Protein AF-A0A3M1DC34-F1 (afdb_monomer)

pLDDT: mean 93.15, std 8.64, range [39.66, 98.88]

Secondary structure (DSSP, 8-state):
---SEEEEE--SEEEE-TTSSEEEEEEEEEEEETT-TTSPPEEEEEEEEEEEETTEEEEEEEEEEEESS----SSPBPP------S-SS--HHHHHHHHHHHHHHHHHHHHHHHHS-HHHHHHHHEEEEEEEEETTS--EESHHHHHHHHTTS--EEEEEEEEEEE-TTSSEEEEEEEEEEE-TT-SS-EEEEEEEEEE--TTS--EEEEEEEEEPPP----

Structure (mmCIF, N/CA/C/O backbone):
data_AF-A0A3M1DC34-F1
#
_entry.id   AF-A0A3M1DC34-F1
#
loop_
_atom_site.group_PDB
_atom_site.id
_atom_site.type_symbol
_atom_site.label_atom_id
_atom_site.label_alt_id
_atom_site.label_comp_id
_atom_site.label_asym_id
_atom_site.label_entity_id
_atom_site.label_seq_id
_atom_site.pdbx_PDB_ins_code
_atom_site.Cartn_x
_atom_site.Cartn_y
_atom_site.Cartn_z
_atom_site.occupancy
_atom_site.B_iso_or_equiv
_atom_site.auth_seq_id
_atom_site.auth_comp_id
_atom_site.auth_asym_id
_atom_site.auth_atom_id
_atom_site.pdbx_PDB_model_num
ATOM 1 N N . PRO A 1 1 ? -0.217 29.976 -17.480 1.00 50.12 1 PRO A N 1
ATOM 2 C CA . PRO A 1 1 ? 0.629 28.932 -18.108 1.00 50.12 1 PRO A CA 1
ATOM 3 C C . PRO A 1 1 ? -0.256 27.888 -18.793 1.00 50.12 1 PRO A C 1
ATOM 5 O O . PRO A 1 1 ? -1.120 27.314 -18.135 1.00 50.12 1 PRO A O 1
ATOM 8 N N . GLU A 1 2 ? -0.110 27.693 -20.104 1.00 57.81 2 GLU A N 1
ATOM 9 C CA . GLU A 1 2 ? -0.781 26.576 -20.775 1.00 57.81 2 GLU A CA 1
ATOM 10 C C . GLU A 1 2 ? -0.228 25.255 -20.231 1.00 57.81 2 GLU A C 1
ATOM 12 O O . GLU A 1 2 ? 0.980 25.085 -20.097 1.00 57.81 2 GLU A O 1
ATOM 17 N N . ASN A 1 3 ? -1.118 24.326 -19.878 1.00 72.25 3 ASN A N 1
ATOM 18 C CA . ASN A 1 3 ? -0.720 23.005 -19.400 1.00 72.25 3 ASN A CA 1
ATOM 19 C C . ASN A 1 3 ? -0.026 22.245 -20.542 1.00 72.25 3 ASN A C 1
ATOM 21 O O . ASN A 1 3 ? -0.709 21.788 -21.464 1.00 72.25 3 ASN A O 1
ATOM 25 N N . GLU A 1 4 ? 1.300 22.099 -20.467 1.00 87.44 4 GLU A N 1
ATOM 26 C CA . GLU A 1 4 ? 2.159 21.459 -21.481 1.00 87.44 4 GLU A CA 1
ATOM 27 C C . GLU A 1 4 ? 1.955 19.938 -21.599 1.00 87.44 4 GLU A C 1
ATOM 29 O O . GLU A 1 4 ? 2.468 19.306 -22.523 1.00 87.44 4 GLU A O 1
ATOM 34 N N . ALA A 1 5 ? 1.164 19.342 -20.704 1.00 91.50 5 ALA A N 1
ATOM 35 C CA . ALA A 1 5 ? 0.829 17.926 -20.710 1.00 91.50 5 ALA A CA 1
ATOM 36 C C . ALA A 1 5 ? -0.659 17.680 -20.410 1.00 91.50 5 ALA A C 1
ATOM 38 O O . ALA A 1 5 ? -1.371 18.541 -19.886 1.00 91.50 5 ALA A O 1
ATOM 39 N N . ALA A 1 6 ? -1.138 16.497 -20.784 1.00 93.19 6 ALA A N 1
ATOM 40 C CA . ALA A 1 6 ? -2.448 15.966 -20.433 1.00 93.19 6 ALA A CA 1
ATOM 41 C C . ALA A 1 6 ? -2.259 14.647 -19.678 1.00 93.19 6 ALA A C 1
ATOM 43 O O . ALA A 1 6 ? -1.738 13.683 -20.241 1.00 93.19 6 ALA A O 1
ATOM 44 N N . LEU A 1 7 ? -2.666 14.625 -18.409 1.00 94.31 7 LEU A N 1
ATOM 45 C CA . LEU A 1 7 ? -2.642 13.449 -17.549 1.00 94.31 7 LEU A CA 1
ATOM 46 C C . LEU A 1 7 ? -4.071 12.907 -17.420 1.00 94.31 7 LEU A C 1
ATOM 48 O O . LEU A 1 7 ? -5.003 13.658 -17.145 1.00 94.31 7 LEU A O 1
ATOM 52 N N . THR A 1 8 ? -4.232 11.608 -17.642 1.00 94.62 8 THR A N 1
ATOM 53 C CA . THR A 1 8 ? -5.497 10.881 -17.468 1.00 94.62 8 THR A CA 1
ATOM 54 C C . THR A 1 8 ? -5.249 9.702 -16.547 1.00 94.62 8 THR A C 1
ATOM 56 O O . THR A 1 8 ? -4.224 9.042 -16.684 1.00 94.62 8 THR A O 1
ATOM 59 N N . TRP A 1 9 ? -6.157 9.433 -15.617 1.00 95.88 9 TRP A N 1
ATOM 60 C CA . TRP A 1 9 ? -6.089 8.278 -14.726 1.00 95.88 9 TRP A CA 1
ATOM 61 C C . TRP A 1 9 ? -7.483 7.708 -14.504 1.00 95.88 9 TRP A C 1
ATOM 63 O O . TRP A 1 9 ? -8.474 8.439 -14.551 1.00 95.88 9 TRP A O 1
ATOM 73 N N . VAL A 1 10 ? -7.559 6.397 -14.288 1.00 95.50 10 VAL A N 1
ATOM 74 C CA . VAL A 1 10 ? -8.821 5.680 -14.069 1.00 95.50 10 VAL A CA 1
ATOM 75 C C . VAL A 1 10 ? -8.625 4.705 -12.911 1.00 95.50 10 VAL A C 1
ATOM 77 O O . VAL A 1 10 ? -7.656 3.947 -12.950 1.00 95.50 10 VAL A O 1
ATOM 80 N N . PRO A 1 11 ? -9.503 4.681 -11.893 1.00 97.12 11 PRO A N 1
ATOM 81 C CA . PRO A 1 11 ? -9.404 3.692 -10.826 1.00 97.12 11 PRO A CA 1
ATOM 82 C C . PRO A 1 11 ? -9.624 2.287 -11.388 1.00 97.12 11 PRO A C 1
ATOM 84 O O . PRO A 1 11 ? -10.590 2.044 -12.101 1.00 97.12 11 PRO A O 1
ATOM 87 N N . ALA A 1 12 ? -8.732 1.360 -11.052 1.00 97.19 12 ALA A N 1
ATOM 88 C CA . ALA A 1 12 ? -8.885 -0.073 -11.313 1.00 97.19 12 ALA A CA 1
ATOM 89 C C . ALA A 1 12 ? -9.336 -0.825 -10.057 1.00 97.19 12 ALA A C 1
ATOM 91 O O . ALA A 1 12 ? -10.043 -1.824 -10.141 1.00 97.19 12 ALA A O 1
ATOM 92 N N . VAL A 1 13 ? -8.938 -0.325 -8.890 1.00 98.00 13 VAL A N 1
ATOM 93 C CA . VAL A 1 13 ? -9.334 -0.827 -7.580 1.00 98.00 13 VAL A CA 1
ATOM 94 C C . VAL A 1 13 ? -9.684 0.351 -6.679 1.00 98.00 13 VAL A C 1
ATOM 96 O O . VAL A 1 13 ? -9.049 1.409 -6.756 1.00 98.00 13 VAL A O 1
ATOM 99 N N . ALA A 1 14 ? -10.714 0.178 -5.858 1.00 97.94 14 ALA A N 1
ATOM 100 C CA . ALA A 1 14 ? -11.145 1.166 -4.883 1.00 97.94 14 ALA A CA 1
ATOM 101 C C . ALA A 1 14 ? -11.674 0.480 -3.626 1.00 97.94 14 ALA A C 1
ATOM 103 O O . ALA A 1 14 ? -12.390 -0.521 -3.715 1.00 97.94 14 ALA A O 1
ATOM 104 N N . ASP A 1 15 ? -11.358 1.049 -2.468 1.00 98.12 15 ASP A N 1
ATOM 105 C CA . ASP A 1 15 ? -11.856 0.563 -1.192 1.00 98.12 15 ASP A CA 1
ATOM 106 C C . ASP A 1 15 ? -12.096 1.703 -0.195 1.00 98.12 15 ASP A C 1
ATOM 108 O O . ASP A 1 15 ? -11.455 2.754 -0.266 1.00 98.12 15 ASP A O 1
ATOM 112 N N . VAL A 1 16 ? -13.008 1.484 0.750 1.00 97.25 16 VAL A N 1
ATOM 113 C CA . VAL A 1 16 ? -13.341 2.427 1.823 1.00 97.25 16 VAL A CA 1
ATOM 114 C C . VAL A 1 16 ? -13.453 1.692 3.158 1.00 97.25 16 VAL A C 1
ATOM 116 O O . VAL A 1 16 ? -13.848 0.527 3.204 1.00 97.25 16 VAL A O 1
ATOM 119 N N . SER A 1 17 ? -13.070 2.339 4.255 1.00 96.88 17 SER A N 1
ATOM 120 C CA . SER A 1 17 ? -13.217 1.821 5.616 1.00 96.88 17 SER A CA 1
ATOM 121 C C . SER A 1 17 ? -14.689 1.597 5.966 1.00 96.88 17 SER A C 1
ATOM 123 O O . SER A 1 17 ? -15.575 2.246 5.410 1.00 96.88 17 SER A O 1
ATOM 125 N N . THR A 1 18 ? -14.978 0.708 6.923 1.00 95.62 18 THR A N 1
ATOM 126 C CA . THR A 1 18 ? -16.370 0.486 7.372 1.00 95.62 18 THR A CA 1
ATOM 127 C C . THR A 1 18 ? -17.005 1.768 7.937 1.00 95.62 18 THR A C 1
ATOM 129 O O . THR A 1 18 ? -18.208 1.968 7.795 1.00 95.62 18 THR A O 1
ATOM 132 N N . ALA A 1 19 ? -16.208 2.665 8.528 1.00 95.12 19 ALA A N 1
ATOM 133 C CA . ALA A 1 19 ? -16.666 3.976 8.991 1.00 95.12 19 ALA A CA 1
ATOM 134 C C . ALA A 1 19 ? -16.868 5.014 7.869 1.00 95.12 19 ALA A C 1
ATOM 136 O O . ALA A 1 19 ? -17.408 6.088 8.135 1.00 95.12 19 ALA A O 1
ATOM 137 N N . GLY A 1 20 ? -16.443 4.723 6.634 1.00 95.12 20 GLY A N 1
ATOM 138 C CA . GLY A 1 20 ? -16.578 5.627 5.490 1.00 95.12 20 GLY A CA 1
ATOM 139 C C . GLY A 1 20 ? -15.688 6.871 5.563 1.00 95.12 20 GLY A C 1
ATOM 140 O O . GLY A 1 20 ? -15.980 7.864 4.904 1.00 95.12 20 GLY A O 1
ATOM 141 N N . ASP A 1 21 ? -14.636 6.845 6.383 1.00 97.19 21 ASP A N 1
ATOM 142 C CA . ASP A 1 21 ? -13.800 8.008 6.698 1.00 97.19 21 ASP A CA 1
ATOM 143 C C . ASP A 1 21 ? -12.383 7.960 6.113 1.00 97.19 21 ASP A C 1
ATOM 145 O O . ASP A 1 21 ? -11.683 8.972 6.080 1.00 97.19 21 ASP A O 1
ATOM 149 N N . LEU A 1 22 ? -11.972 6.793 5.627 1.00 98.38 22 LEU A N 1
ATOM 150 C CA . LEU A 1 22 ? -10.698 6.555 4.969 1.00 98.38 22 LEU A CA 1
ATOM 151 C C . LEU A 1 22 ? -10.952 5.671 3.754 1.00 98.38 22 LEU A C 1
ATOM 153 O O . LEU A 1 22 ? -11.697 4.699 3.841 1.00 98.38 22 LEU A O 1
ATOM 157 N N . GLY A 1 23 ? -10.329 5.981 2.629 1.00 98.25 23 GLY A N 1
ATOM 158 C CA . GLY A 1 23 ? -10.424 5.161 1.431 1.00 98.25 23 GLY A CA 1
ATOM 159 C C . GLY A 1 23 ? -9.181 5.279 0.574 1.00 98.25 23 GLY A C 1
ATOM 160 O O . GLY A 1 23 ? -8.326 6.136 0.795 1.00 98.25 23 GLY A O 1
ATOM 161 N N . TRP A 1 24 ? -9.073 4.410 -0.418 1.00 98.62 24 TRP A N 1
ATOM 162 C CA . TRP A 1 24 ? -7.989 4.464 -1.383 1.00 98.62 24 TRP A CA 1
ATOM 163 C C . TRP A 1 24 ? -8.455 4.011 -2.756 1.00 98.62 24 TRP A C 1
ATOM 165 O O . TRP A 1 24 ? -9.389 3.223 -2.903 1.00 98.62 24 TRP A O 1
ATOM 175 N N . THR A 1 25 ? -7.780 4.525 -3.773 1.00 98.56 25 THR A N 1
ATOM 176 C CA . THR A 1 25 ? -7.975 4.131 -5.165 1.00 98.56 25 THR A CA 1
ATOM 177 C C . THR A 1 25 ? -6.622 3.903 -5.801 1.00 98.56 25 THR A C 1
ATOM 179 O O . THR A 1 25 ? -5.711 4.697 -5.575 1.00 98.56 25 THR A O 1
ATOM 182 N N . ALA A 1 26 ? -6.495 2.877 -6.634 1.00 98.44 26 ALA A N 1
ATOM 183 C CA . ALA A 1 26 ? -5.312 2.685 -7.459 1.00 98.44 26 ALA A CA 1
ATOM 184 C C . ALA A 1 26 ? -5.710 2.278 -8.873 1.00 98.44 26 ALA A C 1
ATOM 186 O O . ALA A 1 26 ? -6.711 1.592 -9.090 1.00 98.44 26 ALA A O 1
ATOM 187 N N . GLY A 1 27 ? -4.919 2.687 -9.854 1.00 97.88 27 GLY A N 1
ATOM 188 C CA . GLY A 1 27 ? -5.225 2.421 -11.252 1.00 97.88 27 GLY A CA 1
ATOM 189 C C . GLY A 1 27 ? -4.169 2.970 -12.198 1.00 97.88 27 GLY A C 1
ATOM 190 O O . GLY A 1 27 ? -3.207 3.595 -11.747 1.00 97.88 27 GLY A O 1
ATOM 191 N N . PRO A 1 28 ? -4.288 2.701 -13.503 1.00 97.44 28 PRO A N 1
ATOM 192 C CA . PRO A 1 28 ? -3.341 3.209 -14.465 1.00 97.44 28 PRO A CA 1
ATOM 193 C C . PRO A 1 28 ? -3.539 4.702 -14.710 1.00 97.44 28 PRO A C 1
ATOM 195 O O . PRO A 1 28 ? -4.658 5.224 -14.690 1.00 97.44 28 PRO A O 1
ATOM 198 N N . TRP A 1 29 ? -2.435 5.370 -15.016 1.00 97.38 29 TRP A N 1
ATOM 199 C CA . TRP A 1 29 ? -2.425 6.707 -15.585 1.00 97.38 29 TRP A CA 1
ATOM 200 C C . TRP A 1 29 ? -1.694 6.719 -16.928 1.00 97.38 29 TRP A C 1
ATOM 202 O O . TRP A 1 29 ? -0.813 5.900 -17.194 1.00 97.38 29 TRP A O 1
ATOM 212 N N . THR A 1 30 ? -2.075 7.668 -17.781 1.00 96.44 30 THR A N 1
ATOM 213 C CA . THR A 1 30 ? -1.436 7.976 -19.062 1.00 96.44 30 THR A CA 1
ATOM 214 C C . THR A 1 30 ? -1.129 9.466 -19.125 1.00 96.44 30 THR A C 1
ATOM 216 O O . THR A 1 30 ? -2.030 10.293 -18.957 1.00 96.44 30 THR A O 1
ATOM 219 N N . LEU A 1 31 ? 0.128 9.809 -19.408 1.00 95.50 31 LEU A N 1
ATOM 220 C CA . LEU A 1 31 ? 0.601 11.180 -19.590 1.00 95.50 31 LEU A CA 1
ATOM 221 C C . LEU A 1 31 ? 0.979 11.413 -21.057 1.00 95.50 31 LEU A C 1
ATOM 223 O O . LEU A 1 31 ? 1.812 10.702 -21.622 1.00 95.50 31 LEU A O 1
ATOM 227 N N . ARG A 1 32 ? 0.386 12.438 -21.673 1.00 95.19 32 ARG A N 1
ATOM 228 C CA . ARG A 1 32 ? 0.694 12.883 -23.040 1.00 95.19 32 ARG A CA 1
ATOM 229 C C . ARG A 1 32 ? 1.296 14.279 -23.007 1.00 95.19 32 ARG A C 1
ATOM 231 O O . ARG A 1 32 ? 0.651 15.217 -22.544 1.00 95.19 32 ARG A O 1
ATOM 238 N N . MET A 1 33 ? 2.507 14.423 -23.533 1.00 93.75 33 MET A N 1
ATOM 239 C CA . MET A 1 33 ? 3.175 15.716 -23.666 1.00 93.75 33 MET A CA 1
ATOM 240 C C . MET A 1 33 ? 2.611 16.460 -24.882 1.00 93.75 33 MET A C 1
ATOM 242 O O . MET A 1 33 ? 2.763 16.009 -26.017 1.00 93.75 33 MET A O 1
ATOM 246 N N . LYS A 1 34 ? 1.943 17.599 -24.668 1.00 90.88 34 LYS A N 1
ATOM 247 C CA . LYS A 1 34 ? 1.314 18.374 -25.754 1.00 90.88 34 LYS A CA 1
ATOM 248 C C . LYS A 1 34 ? 2.344 19.045 -26.657 1.00 90.88 34 LYS A C 1
ATOM 250 O O . LYS A 1 34 ? 2.090 19.209 -27.844 1.00 90.88 34 LYS A O 1
ATOM 255 N N . ASN A 1 35 ? 3.512 19.384 -26.110 1.00 91.12 35 ASN A N 1
ATOM 256 C CA . ASN A 1 35 ? 4.652 19.913 -26.863 1.00 91.12 35 ASN A CA 1
ATOM 257 C C . ASN A 1 35 ? 5.383 18.840 -27.699 1.00 91.12 35 ASN A C 1
ATOM 259 O O . ASN A 1 35 ? 6.208 19.179 -28.544 1.00 91.12 35 ASN A O 1
ATOM 263 N N . GLN A 1 36 ? 5.071 17.554 -27.502 1.00 90.06 36 GLN A N 1
ATOM 264 C CA . GLN A 1 36 ? 5.647 16.430 -28.244 1.00 90.06 36 GLN A CA 1
ATOM 265 C C . GLN A 1 36 ? 4.545 15.464 -28.714 1.00 90.06 36 GLN A C 1
ATOM 267 O O . GLN A 1 36 ? 4.548 14.290 -28.347 1.00 90.06 36 GLN A O 1
ATOM 272 N N . PRO A 1 37 ? 3.605 15.905 -29.573 1.00 88.25 37 PRO A N 1
ATOM 273 C CA . PRO A 1 37 ? 2.412 15.123 -29.918 1.0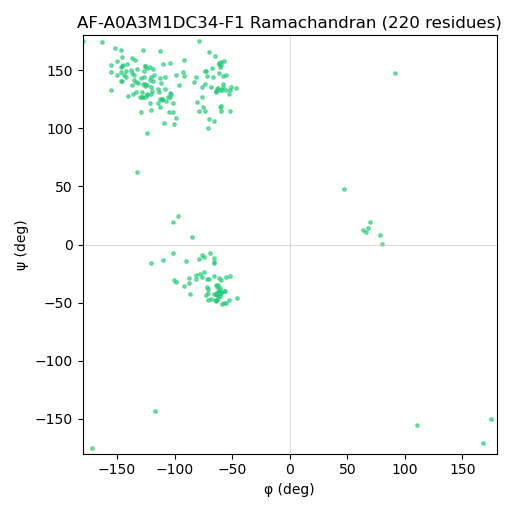0 88.25 37 PRO A CA 1
ATOM 274 C C . PRO A 1 37 ? 2.710 13.828 -30.693 1.00 88.25 37 PRO A C 1
ATOM 276 O O . PRO A 1 37 ? 1.845 12.962 -30.795 1.00 88.25 37 PRO A O 1
ATOM 279 N N . LYS A 1 38 ? 3.919 13.693 -31.255 1.00 92.88 38 LYS A N 1
ATOM 280 C CA . LYS A 1 38 ? 4.388 12.477 -31.939 1.00 92.88 38 LYS A CA 1
ATOM 281 C C . LYS A 1 38 ? 5.096 11.488 -31.007 1.00 92.88 38 LYS A C 1
ATOM 283 O O . LYS A 1 38 ? 5.331 10.356 -31.420 1.00 92.88 38 LYS A O 1
ATOM 288 N N . ALA A 1 39 ? 5.478 11.905 -29.799 1.00 92.75 39 ALA A N 1
ATOM 289 C CA . ALA A 1 39 ? 6.102 11.010 -28.836 1.00 92.75 39 ALA A CA 1
ATOM 290 C C . ALA A 1 39 ? 5.054 10.032 -28.274 1.00 92.75 39 ALA A C 1
ATOM 292 O O . ALA A 1 39 ? 3.890 10.412 -28.099 1.00 92.75 39 ALA A O 1
ATOM 293 N N . PRO A 1 40 ? 5.434 8.774 -27.989 1.00 93.12 40 PRO A N 1
ATOM 294 C CA . PRO A 1 40 ? 4.532 7.847 -27.323 1.00 93.12 40 PRO A CA 1
ATOM 295 C C . PRO A 1 40 ? 4.147 8.380 -25.929 1.00 93.12 40 PRO A C 1
ATOM 297 O O . PRO A 1 40 ? 4.964 9.040 -25.281 1.00 93.12 40 PRO A O 1
ATOM 300 N N . PRO A 1 41 ? 2.925 8.097 -25.442 1.00 94.75 41 PRO A N 1
ATOM 301 C CA . PRO A 1 41 ? 2.539 8.437 -24.077 1.00 94.75 41 PRO A CA 1
ATOM 302 C C . PRO A 1 41 ? 3.415 7.729 -23.045 1.00 94.75 41 PRO A C 1
ATOM 304 O O . PRO A 1 41 ? 3.944 6.646 -23.302 1.00 94.75 41 PRO A O 1
ATOM 307 N N . LEU A 1 42 ? 3.501 8.321 -21.857 1.00 95.50 42 LEU A N 1
ATOM 308 C CA . LEU A 1 42 ? 4.038 7.651 -20.677 1.00 95.50 42 LEU A CA 1
ATOM 309 C C . LEU A 1 42 ? 2.896 6.981 -19.915 1.00 95.50 42 LEU A C 1
ATOM 311 O O . LEU A 1 42 ? 1.790 7.523 -19.856 1.00 95.50 42 LEU A O 1
ATOM 315 N N . TYR A 1 43 ? 3.185 5.829 -19.318 1.00 96.94 43 TYR A N 1
ATOM 316 C CA . TYR A 1 43 ? 2.213 5.023 -18.589 1.00 96.94 43 TYR A CA 1
ATOM 317 C C . TYR A 1 43 ? 2.705 4.728 -17.181 1.00 96.94 43 TYR A C 1
ATOM 319 O O . TYR A 1 43 ? 3.909 4.631 -16.932 1.00 96.94 43 TYR A O 1
ATOM 327 N N . GLY A 1 44 ? 1.776 4.511 -16.265 1.00 96.75 44 GLY A N 1
ATOM 328 C CA . GLY A 1 44 ? 2.125 4.111 -14.916 1.00 96.75 44 GLY A CA 1
ATOM 329 C C . GLY A 1 44 ? 0.926 3.721 -14.076 1.00 96.75 44 GLY A C 1
ATOM 330 O O . GLY A 1 44 ? -0.188 3.642 -14.585 1.00 96.75 44 GLY A O 1
ATOM 331 N N . GLN A 1 45 ? 1.165 3.444 -12.795 1.00 97.50 45 GLN A N 1
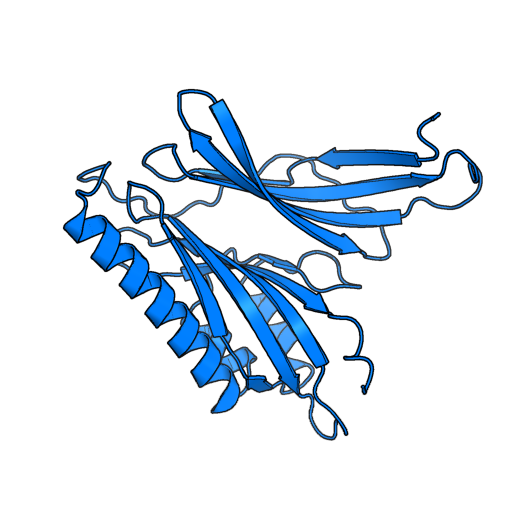ATOM 332 C CA . GLN A 1 45 ? 0.115 3.211 -11.802 1.00 97.50 45 GLN A CA 1
ATOM 333 C C . GLN A 1 45 ? 0.124 4.368 -10.819 1.00 97.50 45 GLN A C 1
ATOM 335 O O . GLN A 1 45 ? 1.205 4.788 -10.405 1.00 97.50 45 GLN A O 1
ATOM 340 N N . TYR A 1 46 ? -1.052 4.842 -10.430 1.00 97.81 46 TYR A N 1
ATOM 341 C CA . TYR A 1 46 ? -1.218 5.725 -9.286 1.00 97.81 46 TYR A CA 1
ATOM 342 C C . TYR A 1 46 ? -1.801 4.944 -8.108 1.00 97.81 46 TYR A C 1
ATOM 344 O O . TYR A 1 46 ? -2.492 3.935 -8.290 1.00 97.81 46 TYR A O 1
ATOM 352 N N . VAL A 1 47 ? -1.556 5.452 -6.909 1.00 98.50 47 VAL A N 1
ATOM 353 C CA . VAL A 1 47 ? -2.368 5.191 -5.727 1.00 98.50 47 VAL A CA 1
ATOM 354 C C . VAL A 1 47 ? -2.642 6.516 -5.031 1.00 98.50 47 VAL A C 1
ATOM 356 O O . VAL A 1 47 ? -1.725 7.294 -4.777 1.00 98.50 47 VAL A O 1
ATOM 359 N N . SER A 1 48 ? -3.908 6.744 -4.708 1.00 98.56 48 SER A N 1
ATOM 360 C CA . SER A 1 48 ? -4.363 7.895 -3.936 1.00 98.56 48 SER A CA 1
ATOM 361 C C . SER A 1 48 ? -5.046 7.400 -2.667 1.00 98.56 48 SER A C 1
ATOM 363 O O . SER A 1 48 ? -5.867 6.479 -2.724 1.00 98.56 48 SER A O 1
ATOM 365 N N . ILE A 1 49 ? -4.730 8.023 -1.536 1.00 98.75 49 ILE A N 1
ATOM 366 C CA . ILE A 1 49 ? -5.392 7.803 -0.247 1.00 98.75 49 ILE A CA 1
ATOM 367 C C . ILE A 1 49 ? -6.239 9.029 0.060 1.00 98.75 49 ILE A C 1
ATOM 369 O O . ILE A 1 49 ? -5.771 10.164 -0.046 1.00 98.75 49 ILE A O 1
ATOM 373 N N . TRP A 1 50 ? -7.474 8.790 0.474 1.00 98.56 50 TRP A N 1
ATOM 374 C CA . TRP A 1 50 ? -8.489 9.801 0.710 1.00 98.56 50 TRP A CA 1
ATOM 375 C C . TRP A 1 50 ? -8.971 9.733 2.153 1.00 98.56 50 TRP A C 1
ATOM 377 O O . TRP A 1 50 ? -9.148 8.644 2.701 1.00 98.56 50 TRP A O 1
ATOM 387 N N . ARG A 1 51 ? -9.228 10.892 2.754 1.00 97.94 51 ARG A N 1
ATOM 388 C CA . ARG A 1 51 ? -9.874 11.021 4.065 1.00 97.94 51 ARG A CA 1
ATOM 389 C C . ARG A 1 51 ? -11.179 11.789 3.922 1.00 97.94 51 ARG A C 1
ATOM 391 O O . ARG A 1 51 ? -11.224 12.761 3.175 1.00 97.94 51 ARG A O 1
ATOM 398 N N . HIS A 1 52 ? -12.220 11.382 4.632 1.00 97.06 52 HIS A N 1
ATOM 399 C CA . HIS A 1 52 ? -13.482 12.111 4.657 1.00 97.06 52 HIS A CA 1
ATOM 400 C C . HIS A 1 52 ? -13.544 12.981 5.917 1.00 97.06 52 HIS A C 1
ATOM 402 O O . HIS A 1 52 ? -13.661 12.473 7.036 1.00 97.06 52 HIS A O 1
ATOM 408 N N . VAL A 1 53 ? -13.442 14.296 5.733 1.00 93.19 53 VAL A N 1
ATOM 409 C CA . VAL A 1 53 ? -13.435 15.312 6.794 1.00 93.19 53 VAL A CA 1
ATOM 410 C C . VAL A 1 53 ? -14.554 16.303 6.498 1.00 93.19 53 VAL A C 1
ATOM 412 O O . VAL A 1 53 ? -14.674 16.779 5.374 1.00 93.19 53 VAL A O 1
ATOM 415 N N . ASP A 1 54 ? -15.415 16.571 7.482 1.00 91.75 54 ASP A N 1
ATOM 416 C CA . ASP A 1 54 ? -16.497 17.562 7.387 1.00 91.75 54 ASP A CA 1
ATOM 417 C C . ASP A 1 54 ? -17.337 17.468 6.094 1.00 91.75 54 ASP A C 1
ATOM 419 O O . ASP A 1 54 ? -17.625 18.457 5.425 1.00 91.75 54 ASP A O 1
ATOM 423 N N . SER A 1 55 ? -17.764 16.247 5.750 1.00 91.38 55 SER A N 1
ATOM 424 C CA . SER A 1 55 ? -18.559 15.925 4.545 1.00 91.38 55 SER A CA 1
ATOM 425 C C . SER A 1 55 ? -17.829 16.081 3.204 1.00 91.38 55 SER A C 1
ATOM 427 O O . SER A 1 55 ? -18.471 16.082 2.153 1.00 91.38 55 SER A O 1
ATOM 429 N N . THR A 1 56 ? -16.501 16.207 3.224 1.00 95.75 56 THR A N 1
ATOM 430 C CA . THR A 1 56 ? -15.669 16.343 2.024 1.00 95.75 56 THR A CA 1
ATOM 431 C C . THR A 1 56 ? -14.574 15.283 2.001 1.00 95.75 56 THR A C 1
ATOM 433 O O . THR A 1 56 ? -13.915 15.021 3.005 1.00 95.75 56 THR A O 1
ATOM 436 N N . TRP A 1 57 ? -14.358 14.669 0.836 1.00 96.69 57 TRP A N 1
ATOM 437 C CA . TRP A 1 57 ? -13.179 13.839 0.604 1.00 96.69 57 TRP A CA 1
ATOM 438 C C . TRP A 1 57 ? -11.975 14.718 0.280 1.00 96.69 57 TRP A C 1
ATOM 440 O O . TRP A 1 57 ? -11.984 15.475 -0.689 1.00 96.69 57 TRP A O 1
ATOM 450 N N . GLU A 1 58 ? -10.924 14.579 1.074 1.00 97.81 58 GLU A N 1
ATOM 451 C CA . GLU A 1 58 ? -9.646 15.251 0.892 1.00 97.81 58 GLU A CA 1
ATOM 452 C C . GLU A 1 58 ? -8.559 14.236 0.541 1.00 97.81 58 GLU A C 1
ATOM 454 O O . GLU A 1 58 ? -8.526 13.120 1.070 1.00 97.81 58 GLU A O 1
ATOM 459 N N . LEU A 1 59 ? -7.640 14.638 -0.333 1.00 97.69 59 LEU A N 1
ATOM 460 C CA . LEU A 1 59 ? -6.487 13.829 -0.702 1.00 97.69 59 LEU A CA 1
ATOM 461 C C . LEU A 1 59 ? -5.453 13.850 0.433 1.00 97.69 59 LEU A C 1
ATOM 463 O O . LEU A 1 59 ? -4.920 14.904 0.774 1.00 97.69 59 LEU A O 1
ATOM 467 N N . ALA A 1 60 ? -5.168 12.684 1.010 1.00 97.38 60 ALA A N 1
ATOM 468 C CA . ALA A 1 60 ? -4.181 12.521 2.076 1.00 97.38 60 ALA A CA 1
ATOM 469 C C . ALA A 1 60 ? -2.787 12.171 1.532 1.00 97.38 60 ALA A C 1
ATOM 471 O O . ALA A 1 60 ? -1.781 12.611 2.086 1.00 97.38 60 ALA A O 1
ATOM 472 N N . ALA A 1 61 ? -2.724 11.387 0.454 1.00 97.19 61 ALA A N 1
ATOM 473 C CA . ALA A 1 61 ? -1.489 11.052 -0.247 1.00 97.19 61 ALA A CA 1
ATOM 474 C C . ALA A 1 61 ? -1.786 10.688 -1.706 1.00 97.19 61 ALA A C 1
ATOM 476 O O . ALA A 1 61 ? -2.834 10.110 -1.990 1.00 97.19 61 ALA A O 1
ATOM 477 N N . ASP A 1 62 ? -0.847 10.981 -2.605 1.00 97.00 62 ASP A N 1
ATOM 478 C CA . ASP A 1 62 ? -0.870 10.538 -3.999 1.00 97.00 62 ASP A CA 1
ATOM 479 C C . ASP A 1 62 ? 0.542 10.160 -4.444 1.00 97.00 62 ASP A C 1
ATOM 481 O O . ASP A 1 62 ? 1.498 10.909 -4.228 1.00 97.00 62 ASP A O 1
ATOM 485 N N . LEU A 1 63 ? 0.679 8.955 -4.988 1.00 96.81 63 LEU A N 1
ATOM 486 C CA . LEU A 1 63 ? 1.953 8.380 -5.399 1.00 96.81 63 LEU A CA 1
ATOM 487 C C . LEU A 1 63 ? 1.788 7.689 -6.745 1.00 96.81 63 LEU A C 1
ATOM 489 O O . LEU A 1 63 ? 0.737 7.125 -7.048 1.00 96.81 63 LEU A O 1
ATOM 493 N N . GLY A 1 64 ? 2.863 7.667 -7.529 1.00 95.69 64 GLY A N 1
ATOM 494 C CA . GLY A 1 64 ? 2.864 7.017 -8.828 1.00 95.69 64 GLY A CA 1
ATOM 495 C C . GLY A 1 64 ? 4.169 6.304 -9.143 1.00 95.69 64 GLY A C 1
ATOM 496 O O . GLY A 1 64 ? 5.255 6.781 -8.821 1.00 95.69 64 GLY A O 1
ATOM 497 N N . ILE A 1 65 ? 4.047 5.167 -9.821 1.00 95.94 65 ILE A N 1
ATOM 498 C CA . ILE A 1 65 ? 5.151 4.479 -10.498 1.00 95.94 65 ILE A CA 1
ATOM 499 C C . ILE A 1 65 ? 4.967 4.589 -12.007 1.00 95.94 65 ILE A C 1
ATOM 501 O O . ILE A 1 65 ? 3.838 4.708 -12.481 1.00 95.94 65 ILE A O 1
ATOM 505 N N . MET A 1 66 ? 6.055 4.495 -12.766 1.00 95.19 66 MET A N 1
ATOM 506 C CA . MET A 1 66 ? 6.021 4.477 -14.228 1.00 95.19 66 MET A CA 1
ATOM 507 C C . MET A 1 66 ? 6.362 3.077 -14.754 1.00 95.19 66 MET A C 1
ATOM 509 O O . MET A 1 66 ? 7.211 2.384 -14.193 1.00 95.19 66 MET A O 1
ATOM 513 N N . TYR A 1 67 ? 5.732 2.658 -15.850 1.00 92.62 67 TYR A N 1
ATOM 514 C CA . TYR A 1 67 ? 6.057 1.423 -16.567 1.00 92.62 67 TYR A CA 1
ATOM 515 C C . TYR A 1 67 ? 5.831 1.571 -18.079 1.00 92.62 67 TYR A C 1
ATOM 517 O O . TYR A 1 67 ? 5.262 2.543 -18.561 1.00 92.62 67 TYR A O 1
ATOM 525 N N . GLY A 1 68 ? 6.337 0.619 -18.864 1.00 87.75 68 GLY A N 1
ATOM 526 C CA . GLY A 1 68 ? 6.546 0.818 -20.305 1.00 87.75 68 GLY A CA 1
ATOM 527 C C . GLY A 1 68 ? 5.357 0.570 -21.241 1.00 87.75 68 GLY A C 1
ATOM 528 O O . GLY A 1 68 ? 5.568 0.553 -22.450 1.00 87.75 68 GLY A O 1
ATOM 529 N N . LYS A 1 69 ? 4.142 0.311 -20.749 1.00 89.44 69 LYS A N 1
ATOM 530 C CA . LYS A 1 69 ? 2.998 -0.044 -21.612 1.00 89.44 69 LYS A CA 1
ATOM 531 C C . LYS A 1 69 ? 1.667 0.402 -21.028 1.00 89.44 69 LYS A C 1
ATOM 533 O O . LYS A 1 69 ? 1.566 0.549 -19.823 1.00 89.44 69 LYS A O 1
ATOM 538 N N . GLU A 1 70 ? 0.654 0.548 -21.870 1.00 90.69 70 GLU A N 1
ATOM 539 C CA . GLU A 1 70 ? -0.716 0.820 -21.434 1.00 90.69 70 GLU A CA 1
ATOM 540 C C . GLU A 1 70 ? -1.312 -0.374 -20.668 1.00 90.69 70 GLU A C 1
ATOM 542 O O . GLU A 1 70 ? -1.071 -1.536 -21.014 1.00 90.69 70 GLU A O 1
ATOM 547 N N . THR A 1 71 ? -2.122 -0.074 -19.652 1.00 89.00 71 THR A N 1
ATOM 548 C CA . THR A 1 71 ? -2.954 -1.052 -18.942 1.00 89.00 71 THR A CA 1
ATOM 549 C C . THR A 1 71 ? -4.405 -0.616 -19.069 1.00 89.00 71 THR A C 1
ATOM 551 O O . THR A 1 71 ? -4.761 0.487 -18.659 1.00 89.00 71 THR A O 1
ATOM 554 N N . ARG A 1 72 ? -5.249 -1.479 -19.635 1.00 87.62 72 ARG A N 1
ATOM 555 C CA . ARG A 1 72 ? -6.686 -1.226 -19.757 1.00 87.62 72 ARG A CA 1
ATOM 556 C C . ARG A 1 72 ? -7.405 -1.602 -18.462 1.00 87.62 72 ARG A C 1
ATOM 558 O O . ARG A 1 72 ? -7.097 -2.631 -17.866 1.00 87.62 72 ARG A O 1
ATOM 565 N N . VAL A 1 73 ? -8.380 -0.784 -18.071 1.00 90.06 73 VAL A N 1
ATOM 566 C CA . VAL A 1 73 ? -9.310 -1.065 -16.971 1.00 90.06 73 VAL A CA 1
ATOM 567 C C . VAL A 1 73 ? -10.697 -1.247 -17.556 1.00 90.06 73 VAL A C 1
ATOM 569 O O . VAL A 1 73 ? -11.233 -0.318 -18.156 1.00 90.06 73 VAL A O 1
ATOM 572 N N . ASP A 1 74 ? -11.273 -2.431 -17.378 1.00 90.50 74 ASP A N 1
ATOM 573 C CA . ASP A 1 74 ? -12.649 -2.697 -17.803 1.00 90.50 74 ASP A CA 1
ATOM 574 C C . ASP A 1 74 ? -13.667 -2.327 -16.715 1.00 90.50 74 ASP A C 1
ATOM 576 O O . ASP A 1 74 ? -14.763 -1.865 -17.021 1.00 90.50 74 ASP A O 1
ATOM 580 N N . SER A 1 75 ? -13.299 -2.481 -15.440 1.00 92.25 75 SER A N 1
ATOM 581 C CA . SER A 1 75 ? -14.146 -2.145 -14.294 1.00 92.25 75 SER A CA 1
ATOM 582 C C . SER A 1 75 ? -13.321 -1.849 -13.046 1.00 92.25 75 SER A C 1
ATOM 584 O O . SER A 1 75 ? -12.228 -2.392 -12.883 1.00 92.25 75 SER A O 1
ATOM 586 N N . VAL A 1 76 ? -13.887 -1.058 -12.133 1.00 96.00 76 VAL A N 1
ATOM 587 C CA . VAL A 1 76 ? -13.332 -0.875 -10.787 1.00 96.00 76 VAL A CA 1
ATOM 588 C C . VAL A 1 76 ? -13.655 -2.103 -9.939 1.00 96.00 76 VAL A C 1
ATOM 590 O O . VAL A 1 76 ? -14.817 -2.494 -9.834 1.00 96.00 76 VAL A O 1
ATOM 593 N N . VAL A 1 77 ? -12.638 -2.701 -9.326 1.00 96.12 77 VAL A N 1
ATOM 594 C CA . VAL A 1 77 ? -12.783 -3.817 -8.386 1.00 96.12 77 VAL A CA 1
ATOM 595 C C . VAL A 1 77 ? -12.779 -3.287 -6.955 1.00 96.12 77 VAL A C 1
ATOM 597 O O . VAL A 1 77 ? -11.950 -2.452 -6.598 1.00 96.12 77 VAL A O 1
ATOM 600 N N . THR A 1 78 ? -13.674 -3.800 -6.115 1.00 95.25 78 THR A N 1
ATOM 601 C CA . THR A 1 78 ? -13.620 -3.577 -4.666 1.00 95.25 78 THR A CA 1
ATOM 602 C C . THR A 1 78 ? -13.094 -4.837 -3.980 1.00 95.25 78 THR A C 1
ATOM 604 O O . THR A 1 78 ? -13.651 -5.913 -4.218 1.00 95.25 78 THR A O 1
ATOM 607 N N . PRO A 1 79 ? -12.041 -4.738 -3.146 1.00 92.88 79 PRO A N 1
ATOM 608 C CA . PRO A 1 79 ? -11.515 -5.864 -2.381 1.00 92.88 79 PRO A CA 1
ATOM 609 C C . PRO A 1 79 ? -12.599 -6.578 -1.565 1.00 92.88 79 PRO A C 1
ATOM 611 O O . PRO A 1 79 ? -13.342 -5.955 -0.803 1.00 92.88 79 PRO A O 1
ATOM 614 N N . ALA A 1 80 ? -12.672 -7.902 -1.693 1.00 90.94 80 ALA A N 1
ATOM 615 C CA . ALA A 1 80 ? -13.646 -8.722 -0.982 1.00 90.94 80 ALA A CA 1
ATOM 616 C C . ALA A 1 80 ? -12.993 -9.392 0.235 1.00 90.94 80 ALA A C 1
ATOM 618 O O . ALA A 1 80 ? -12.266 -10.374 0.108 1.00 90.94 80 ALA A O 1
ATOM 619 N N . TYR A 1 81 ? -13.271 -8.873 1.430 1.00 90.94 81 TYR A N 1
ATOM 620 C CA . TYR A 1 81 ? -12.828 -9.458 2.696 1.00 90.94 81 TYR A CA 1
ATOM 621 C C . TYR A 1 81 ? -13.875 -9.251 3.791 1.00 90.94 81 TYR A C 1
ATOM 623 O O . TYR A 1 81 ? -14.767 -8.406 3.681 1.00 90.94 81 TYR A O 1
ATOM 631 N N . ARG A 1 82 ? -13.786 -10.042 4.866 1.00 91.12 82 ARG A N 1
ATOM 632 C CA . ARG A 1 82 ? -14.751 -9.979 5.967 1.00 91.12 82 ARG A CA 1
ATOM 633 C C . ARG A 1 82 ? -14.582 -8.679 6.755 1.00 91.12 82 ARG A C 1
ATOM 635 O O . ARG A 1 82 ? -13.629 -8.536 7.519 1.00 91.12 82 ARG A O 1
ATOM 642 N N . ARG A 1 83 ? -15.539 -7.764 6.612 1.00 88.88 83 ARG A N 1
ATOM 643 C CA . ARG A 1 83 ? -15.618 -6.537 7.416 1.00 88.88 83 ARG A CA 1
ATOM 644 C C . ARG A 1 83 ? -16.063 -6.825 8.849 1.00 88.88 83 ARG A C 1
ATOM 646 O O . ARG A 1 83 ? -16.837 -7.762 9.058 1.00 88.88 83 ARG A O 1
ATOM 653 N N . PRO A 1 84 ? -15.614 -6.037 9.840 1.00 84.25 84 PRO A N 1
ATOM 654 C CA . PRO A 1 84 ? -16.181 -6.089 11.183 1.00 84.25 84 PRO A CA 1
ATOM 655 C C . PRO A 1 84 ? -17.683 -5.783 11.162 1.00 84.25 84 PRO A C 1
ATOM 657 O O . PRO A 1 84 ? -18.117 -4.813 10.552 1.00 84.25 84 PRO A O 1
ATOM 660 N N . THR A 1 85 ? -18.481 -6.597 11.852 1.00 75.69 85 THR A N 1
ATOM 661 C CA . THR A 1 85 ? -19.949 -6.465 11.925 1.00 75.69 85 THR A CA 1
ATOM 662 C C . THR A 1 85 ? -20.425 -5.812 13.234 1.00 75.69 85 THR A C 1
ATOM 664 O O . THR A 1 85 ? -21.568 -6.004 13.639 1.00 75.69 85 THR A O 1
ATOM 667 N N . GLY A 1 86 ? -19.536 -5.098 13.936 1.00 73.12 86 GLY A N 1
ATOM 668 C CA . GLY A 1 86 ? -19.755 -4.531 15.275 1.00 73.12 86 GLY A CA 1
ATOM 669 C C . GLY A 1 86 ? -19.699 -3.000 15.317 1.00 73.12 86 GLY A C 1
ATOM 670 O O . GLY A 1 86 ? -20.155 -2.333 14.392 1.00 73.12 86 GLY A O 1
ATOM 671 N N . LYS A 1 87 ? -19.143 -2.441 16.406 1.00 73.62 87 LYS A N 1
ATOM 672 C CA . LYS A 1 87 ? -18.943 -0.991 16.596 1.00 73.62 87 LYS A CA 1
ATOM 673 C C . LYS A 1 87 ? -18.213 -0.408 15.376 1.00 73.62 87 LYS A C 1
ATOM 675 O O . LYS A 1 87 ? -17.073 -0.771 15.106 1.00 73.62 87 LYS A O 1
ATOM 680 N N . VAL A 1 88 ? -18.896 0.472 14.640 1.00 82.44 88 VAL A N 1
ATOM 681 C CA . VAL A 1 88 ? -18.390 1.064 13.386 1.00 82.44 88 VAL A CA 1
ATOM 682 C C . VAL A 1 88 ? -17.385 2.184 13.650 1.00 82.44 88 VAL A C 1
ATOM 684 O O . VAL A 1 88 ? -16.533 2.445 12.814 1.00 82.44 88 VAL A O 1
ATOM 687 N N . VAL A 1 89 ? -17.459 2.838 14.809 1.00 93.56 89 VAL A N 1
ATOM 688 C CA . VAL A 1 89 ? -16.571 3.940 15.193 1.00 93.56 89 VAL A CA 1
ATOM 689 C C . VAL A 1 89 ? -16.011 3.644 16.573 1.00 93.56 89 VAL A C 1
ATOM 691 O O . VAL A 1 89 ? -16.768 3.590 17.539 1.00 93.56 89 VAL A O 1
ATOM 694 N N . LEU A 1 90 ? -14.706 3.425 16.644 1.00 94.00 90 LEU A N 1
ATOM 695 C CA . LEU A 1 90 ? -13.949 3.246 17.875 1.00 94.00 90 LEU A CA 1
ATOM 696 C C . LEU A 1 90 ? -13.903 4.556 18.677 1.00 94.00 90 LEU A C 1
ATOM 698 O O . LEU A 1 90 ? -13.989 5.645 18.106 1.00 94.00 90 LEU A O 1
ATOM 702 N N . ASP A 1 91 ? -13.779 4.450 19.999 1.00 96.00 91 ASP A N 1
ATOM 703 C CA . ASP A 1 91 ? -13.472 5.612 20.843 1.00 96.00 91 ASP A CA 1
ATOM 704 C C . ASP A 1 91 ? -11.975 5.973 20.797 1.00 96.00 91 ASP A C 1
ATOM 706 O O . ASP A 1 91 ? -11.176 5.304 20.145 1.00 96.00 91 ASP A O 1
ATOM 710 N N . GLU A 1 92 ? -11.588 7.070 21.449 1.00 96.31 92 GLU A N 1
ATOM 711 C CA . GLU A 1 92 ? -10.223 7.610 21.369 1.00 96.31 92 GLU A CA 1
ATOM 712 C C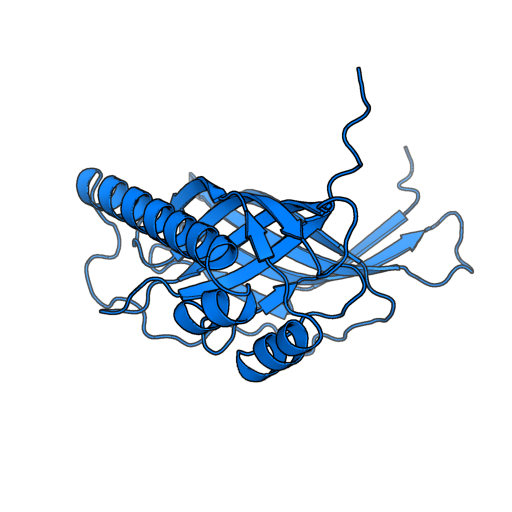 . GLU A 1 92 ? -9.147 6.644 21.888 1.00 96.31 92 GLU A C 1
ATOM 714 O O . GLU A 1 92 ? -8.075 6.528 21.283 1.00 96.31 92 GLU A O 1
ATOM 719 N N . ASP A 1 93 ? -9.421 5.910 22.970 1.00 97.62 93 ASP A N 1
ATOM 720 C CA . ASP A 1 93 ? -8.463 4.951 23.527 1.00 97.62 93 ASP A CA 1
ATOM 721 C C . ASP A 1 93 ? -8.320 3.730 22.609 1.00 97.62 93 ASP A C 1
ATOM 723 O O . ASP A 1 93 ? -7.202 3.285 22.317 1.00 97.62 93 ASP A O 1
ATOM 727 N N . GLU A 1 94 ? -9.436 3.232 22.072 1.00 95.88 94 GLU A N 1
ATOM 728 C CA . GLU A 1 94 ? -9.450 2.169 21.067 1.00 95.88 94 GLU A CA 1
ATOM 729 C C . GLU A 1 94 ? -8.740 2.591 19.766 1.00 95.88 94 GLU A C 1
ATOM 731 O O . GLU A 1 94 ? -7.979 1.803 19.196 1.00 95.88 94 GLU A O 1
ATOM 736 N N . LEU A 1 95 ? -8.928 3.832 19.302 1.00 96.69 95 LEU A N 1
ATOM 737 C CA . LEU A 1 95 ? -8.252 4.373 18.116 1.00 96.69 95 LEU A CA 1
ATOM 738 C C . LEU A 1 95 ? -6.750 4.505 18.329 1.00 96.69 95 LEU A C 1
ATOM 740 O O . LEU A 1 95 ? -5.960 4.139 17.451 1.00 96.69 95 LEU A O 1
ATOM 744 N N . LYS A 1 96 ? -6.335 4.991 19.501 1.00 98.12 96 LYS A N 1
ATOM 745 C CA . LYS A 1 96 ? -4.922 5.059 19.880 1.00 98.12 96 LYS A CA 1
ATOM 746 C C . LYS A 1 96 ? -4.298 3.664 19.901 1.00 98.12 96 LYS A C 1
ATOM 748 O O . LYS A 1 96 ? -3.213 3.477 19.343 1.00 98.12 96 LYS A O 1
ATOM 753 N N . ALA A 1 97 ? -4.991 2.679 20.472 1.00 97.56 97 ALA A N 1
ATOM 754 C CA . ALA A 1 97 ? -4.546 1.289 20.482 1.00 97.56 97 ALA A CA 1
ATOM 755 C C . ALA A 1 97 ? -4.472 0.692 19.066 1.00 97.56 97 ALA A C 1
ATOM 757 O O . ALA A 1 97 ? -3.487 0.034 18.729 1.00 97.56 97 ALA A O 1
ATOM 758 N N . ALA A 1 98 ? -5.463 0.958 18.210 1.00 96.81 98 ALA A N 1
ATOM 759 C CA . ALA A 1 98 ? -5.479 0.488 16.826 1.00 96.81 98 ALA A CA 1
ATOM 760 C C . ALA A 1 98 ? -4.332 1.093 16.001 1.00 96.81 98 ALA A C 1
ATOM 762 O O . ALA A 1 98 ? -3.648 0.366 15.279 1.00 96.81 98 ALA A O 1
ATOM 763 N N . ARG A 1 99 ? -4.065 2.397 16.157 1.00 98.50 99 ARG A N 1
ATOM 764 C CA . ARG A 1 99 ? -2.932 3.081 15.516 1.00 98.50 99 ARG A CA 1
ATOM 765 C C . ARG A 1 99 ? -1.593 2.509 15.967 1.00 98.50 99 ARG A C 1
ATOM 767 O O . ARG A 1 99 ? -0.742 2.231 15.126 1.00 98.50 99 ARG A O 1
ATOM 774 N N . HIS A 1 100 ? -1.420 2.306 17.272 1.00 98.50 100 HIS A N 1
ATOM 775 C CA . HIS A 1 100 ? -0.209 1.697 17.818 1.00 98.50 100 HIS A CA 1
ATOM 776 C C . HIS A 1 100 ? -0.024 0.257 17.320 1.00 98.50 100 HIS A C 1
ATOM 778 O O . HIS A 1 100 ? 1.073 -0.118 16.921 1.00 98.50 100 HIS A O 1
ATOM 784 N N . SER A 1 101 ? -1.102 -0.529 17.268 1.00 98.31 101 SER A N 1
ATOM 785 C CA . SER A 1 101 ? -1.086 -1.891 16.727 1.00 98.31 101 SER A CA 1
ATOM 786 C C . SER A 1 101 ? -0.682 -1.928 15.252 1.00 98.31 101 SER A C 1
ATOM 788 O O . SER A 1 101 ? 0.115 -2.787 14.875 1.00 98.31 101 SER A O 1
ATOM 790 N N . LEU A 1 102 ? -1.191 -1.009 14.423 1.00 98.75 102 LEU A N 1
ATOM 791 C CA . LEU A 1 102 ? -0.794 -0.922 13.019 1.00 98.75 102 LEU A CA 1
ATOM 792 C C . LEU A 1 102 ? 0.684 -0.533 12.878 1.00 98.75 102 LEU A C 1
ATOM 794 O O . LEU A 1 102 ? 1.418 -1.206 12.159 1.00 98.75 102 LEU A O 1
ATOM 798 N N . PHE A 1 103 ? 1.128 0.500 13.601 1.00 98.81 103 PHE A N 1
ATOM 799 C CA . PHE A 1 103 ? 2.531 0.922 13.596 1.00 98.81 103 PHE A CA 1
ATOM 800 C C . PHE A 1 103 ? 3.458 -0.238 13.979 1.00 98.81 103 PHE A C 1
ATOM 802 O O . PHE A 1 103 ? 4.378 -0.561 13.238 1.00 98.81 103 PHE A O 1
ATOM 809 N N . ALA A 1 104 ? 3.159 -0.925 15.085 1.00 98.56 104 ALA A N 1
ATOM 810 C CA . ALA A 1 104 ? 3.939 -2.066 15.552 1.00 98.56 104 ALA A CA 1
ATOM 811 C C . ALA A 1 104 ? 3.942 -3.235 14.553 1.00 98.56 104 ALA A C 1
ATOM 813 O O . ALA A 1 104 ? 4.953 -3.920 14.421 1.00 98.56 104 ALA A O 1
ATOM 814 N N . THR A 1 105 ? 2.835 -3.457 13.834 1.00 98.56 105 THR A N 1
ATOM 815 C CA . THR A 1 105 ? 2.770 -4.482 12.780 1.00 98.56 105 THR A CA 1
ATOM 816 C C . THR A 1 105 ? 3.737 -4.159 11.647 1.00 98.56 105 THR A C 1
ATOM 818 O O . THR A 1 105 ? 4.487 -5.034 11.220 1.00 98.56 105 THR A O 1
ATOM 821 N N . ASP A 1 106 ? 3.740 -2.916 11.166 1.00 98.62 106 ASP A N 1
ATOM 822 C CA . ASP A 1 106 ? 4.605 -2.512 10.058 1.00 98.62 106 ASP A CA 1
ATOM 823 C C . ASP A 1 106 ? 6.086 -2.427 10.471 1.00 98.62 106 ASP A C 1
ATOM 825 O O . ASP A 1 106 ? 6.967 -2.856 9.725 1.00 98.62 106 ASP A O 1
ATOM 829 N N . SER A 1 107 ? 6.381 -1.987 11.700 1.00 98.00 107 SER A N 1
ATOM 830 C CA . SER A 1 107 ? 7.732 -2.087 12.270 1.00 98.00 107 SER A CA 1
ATOM 831 C C . SER A 1 107 ? 8.208 -3.539 12.318 1.00 98.00 107 SER A C 1
ATOM 833 O O . SER A 1 107 ? 9.252 -3.848 11.759 1.00 98.00 107 SER A O 1
ATOM 835 N N . ALA A 1 108 ? 7.411 -4.458 12.875 1.00 97.00 108 ALA A N 1
ATOM 836 C CA . ALA A 1 108 ? 7.784 -5.871 12.952 1.00 97.00 108 ALA A CA 1
ATOM 837 C C . ALA A 1 108 ? 7.929 -6.526 11.566 1.00 97.00 108 ALA A C 1
ATOM 839 O O . ALA A 1 108 ? 8.783 -7.392 11.369 1.00 97.00 108 ALA A O 1
ATOM 840 N N . PHE A 1 109 ? 7.101 -6.125 10.598 1.00 97.19 109 PHE A N 1
ATOM 841 C CA . PHE A 1 109 ? 7.249 -6.531 9.202 1.00 97.19 109 PHE A CA 1
ATOM 842 C C . PHE A 1 109 ? 8.567 -6.024 8.603 1.00 97.19 109 PHE A C 1
ATOM 844 O O . PHE A 1 109 ? 9.262 -6.788 7.930 1.00 97.19 109 PHE A O 1
ATOM 851 N N . SER A 1 110 ? 8.922 -4.768 8.875 1.00 94.44 110 SER A N 1
ATOM 852 C CA . SER A 1 110 ? 10.147 -4.152 8.371 1.00 94.44 110 SER A CA 1
ATOM 853 C C . SER A 1 110 ? 11.398 -4.780 8.994 1.00 94.44 110 SER A C 1
ATOM 855 O O . SER A 1 110 ? 12.268 -5.232 8.255 1.00 94.44 110 SER A O 1
ATOM 857 N N . ASP A 1 111 ? 11.418 -4.963 10.317 1.00 92.81 111 ASP A N 1
ATOM 858 C CA . ASP A 1 111 ? 12.494 -5.641 11.058 1.00 92.81 111 ASP A CA 1
ATOM 859 C C . ASP A 1 111 ? 12.684 -7.098 10.605 1.00 92.81 111 ASP A C 1
ATOM 861 O O . ASP A 1 111 ? 13.803 -7.610 10.499 1.00 92.81 111 ASP A O 1
ATOM 865 N N . ALA A 1 112 ? 11.582 -7.796 10.300 1.00 91.81 112 ALA A N 1
ATOM 866 C CA . ALA A 1 112 ? 11.659 -9.142 9.749 1.00 91.81 112 ALA A CA 1
ATOM 867 C C . ALA A 1 112 ? 12.360 -9.151 8.384 1.00 91.81 112 ALA A C 1
ATOM 869 O O . ALA A 1 112 ? 13.100 -10.089 8.114 1.00 91.81 112 ALA A O 1
ATOM 870 N N . GLY A 1 113 ? 12.165 -8.130 7.545 1.00 85.31 113 GLY A N 1
ATOM 871 C CA . GLY A 1 113 ? 12.859 -7.992 6.261 1.00 85.31 113 GLY A CA 1
ATOM 872 C C . GLY A 1 113 ? 14.372 -7.761 6.372 1.00 85.31 113 GLY A C 1
ATOM 873 O O . GLY A 1 113 ? 15.072 -7.931 5.373 1.00 85.31 113 GLY A O 1
ATOM 874 N N . ASP A 1 114 ? 14.863 -7.402 7.559 1.00 81.56 114 ASP A N 1
ATOM 875 C CA . ASP A 1 114 ? 16.290 -7.245 7.862 1.00 81.56 114 ASP A CA 1
ATOM 876 C C . ASP A 1 114 ? 16.895 -8.593 8.293 1.00 81.56 114 ASP A C 1
ATOM 878 O O . ASP A 1 114 ? 17.955 -9.021 7.841 1.00 81.56 114 ASP A O 1
ATOM 882 N N . SER A 1 115 ? 16.154 -9.329 9.130 1.00 77.25 115 SER A N 1
ATOM 883 C CA . SER A 1 115 ? 16.589 -10.618 9.692 1.00 77.25 115 SER A CA 1
ATOM 884 C C . SER A 1 115 ? 16.381 -11.810 8.751 1.00 77.25 115 SER A C 1
ATOM 886 O O . SER A 1 115 ? 17.095 -12.812 8.828 1.00 77.25 115 SER A O 1
ATOM 888 N N . VAL A 1 116 ? 15.368 -11.739 7.886 1.00 87.31 116 VAL A N 1
ATOM 889 C CA . VAL A 1 116 ? 15.070 -12.718 6.835 1.00 87.31 116 VAL A CA 1
ATOM 890 C C . VAL A 1 116 ? 14.929 -11.999 5.497 1.00 87.31 116 VAL A C 1
ATOM 892 O O . VAL A 1 116 ? 14.793 -10.787 5.441 1.00 87.31 116 VAL A O 1
ATOM 895 N N . THR A 1 117 ? 14.916 -12.735 4.387 1.00 91.19 117 THR A N 1
ATOM 896 C CA . THR A 1 117 ? 14.651 -12.129 3.071 1.00 91.19 117 THR A CA 1
ATOM 897 C C . THR A 1 117 ? 13.287 -11.431 3.048 1.00 91.19 117 THR A C 1
ATOM 899 O O . THR A 1 117 ? 12.320 -11.980 3.588 1.00 91.19 117 THR A O 1
ATOM 902 N N . MET A 1 118 ? 13.164 -10.314 2.325 1.00 92.19 118 MET A N 1
ATOM 903 C CA . MET A 1 118 ? 11.906 -9.579 2.125 1.00 92.19 118 MET A CA 1
ATOM 904 C C . MET A 1 118 ? 10.742 -10.510 1.770 1.00 92.19 118 MET A C 1
ATOM 906 O O . MET A 1 118 ? 9.685 -10.427 2.385 1.00 92.19 118 MET A O 1
ATOM 910 N N . VAL A 1 119 ? 10.940 -11.456 0.847 1.00 93.75 119 VAL A N 1
ATOM 911 C CA . VAL A 1 119 ? 9.889 -12.397 0.423 1.00 93.75 119 VAL A CA 1
ATOM 912 C C . VAL A 1 119 ? 9.292 -13.199 1.591 1.00 93.75 119 VAL A C 1
ATOM 914 O O . VAL A 1 119 ? 8.074 -13.350 1.696 1.00 93.75 119 VAL A O 1
ATOM 917 N N . ALA A 1 120 ? 10.129 -13.629 2.537 1.00 94.19 120 ALA A N 1
ATOM 918 C CA . ALA A 1 120 ? 9.699 -14.347 3.734 1.00 94.19 120 ALA A CA 1
ATOM 919 C C . ALA A 1 120 ? 8.959 -13.440 4.734 1.00 94.19 120 ALA A C 1
ATOM 921 O O 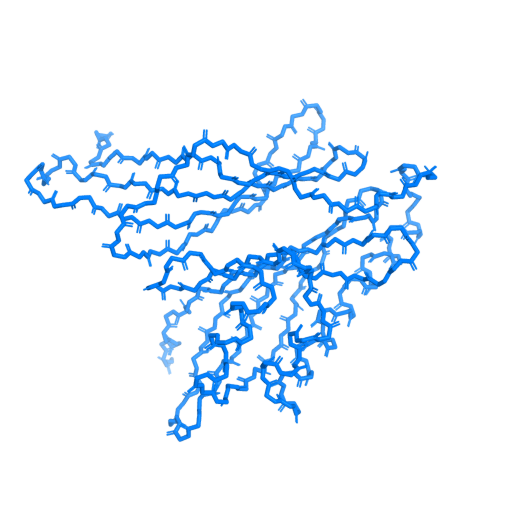. ALA A 1 120 ? 8.076 -13.916 5.452 1.00 94.19 120 ALA A O 1
ATOM 922 N N . ALA A 1 121 ? 9.285 -12.145 4.779 1.00 95.50 121 ALA A N 1
ATOM 923 C CA . ALA A 1 121 ? 8.548 -11.163 5.569 1.00 95.50 121 ALA A CA 1
ATOM 924 C C . ALA A 1 121 ? 7.160 -10.890 4.960 1.00 95.50 121 ALA A C 1
ATOM 926 O O . ALA A 1 121 ? 6.154 -10.991 5.666 1.00 95.50 121 ALA A O 1
ATOM 927 N N . TYR A 1 122 ? 7.077 -10.649 3.643 1.00 96.62 122 TYR A N 1
ATOM 928 C CA . TYR A 1 122 ? 5.802 -10.403 2.949 1.00 96.62 122 TYR A CA 1
ATOM 929 C C . TYR A 1 122 ? 4.845 -11.589 3.093 1.00 96.62 122 TYR A C 1
ATOM 931 O O . TYR A 1 122 ? 3.656 -11.399 3.362 1.00 96.62 122 TYR A O 1
ATOM 939 N N . ALA A 1 123 ? 5.350 -12.823 2.989 1.00 96.19 123 ALA A N 1
ATOM 940 C CA . ALA A 1 123 ? 4.541 -14.039 3.104 1.00 96.19 123 ALA A CA 1
ATOM 941 C C . ALA A 1 123 ? 3.675 -14.094 4.379 1.00 96.19 123 ALA A C 1
ATOM 943 O O . ALA A 1 123 ? 2.614 -14.724 4.371 1.00 96.19 123 ALA A O 1
ATOM 944 N N . LYS A 1 124 ? 4.091 -13.420 5.457 1.00 96.25 124 LYS A N 1
ATOM 945 C CA . LYS A 1 124 ? 3.382 -13.404 6.744 1.00 96.25 124 LYS A CA 1
ATOM 946 C C . LYS A 1 124 ? 2.222 -12.414 6.798 1.00 96.25 124 LYS A C 1
ATOM 948 O O . LYS A 1 124 ? 1.301 -12.633 7.576 1.00 96.25 124 LYS A O 1
ATOM 953 N N . VAL A 1 125 ? 2.269 -11.344 6.004 1.00 97.50 125 VAL A N 1
ATOM 954 C CA . VAL A 1 125 ? 1.369 -10.191 6.171 1.00 97.50 125 VAL A CA 1
ATOM 955 C C . VAL A 1 125 ? 0.504 -9.888 4.955 1.00 97.50 125 VAL A C 1
ATOM 957 O O . VAL A 1 125 ? -0.465 -9.158 5.087 1.00 97.50 125 VAL A O 1
ATOM 960 N N . MET A 1 126 ? 0.806 -10.419 3.768 1.00 97.62 126 MET A N 1
ATOM 961 C CA . MET A 1 126 ? 0.043 -10.076 2.561 1.00 97.62 126 MET A CA 1
ATOM 962 C C . MET A 1 126 ? -1.430 -10.494 2.636 1.00 97.62 126 MET A C 1
ATOM 964 O O . MET A 1 126 ? -1.753 -11.648 2.927 1.00 97.62 126 MET A O 1
ATOM 968 N N . ALA A 1 127 ? -2.316 -9.583 2.254 1.00 98.00 127 ALA A N 1
ATOM 969 C CA . ALA A 1 127 ? -3.660 -9.920 1.816 1.00 98.00 127 ALA A CA 1
ATOM 970 C C . ALA A 1 127 ? -3.609 -10.834 0.576 1.00 98.00 127 ALA A C 1
ATOM 972 O O . ALA A 1 127 ? -2.655 -10.776 -0.200 1.00 98.00 127 ALA A O 1
ATOM 973 N N . GLU A 1 128 ? -4.634 -11.665 0.370 1.00 96.44 128 GLU A N 1
ATOM 974 C CA . GLU A 1 128 ? -4.713 -12.570 -0.793 1.00 96.44 128 GLU A CA 1
ATOM 975 C C . GLU A 1 128 ? -4.619 -11.815 -2.129 1.00 96.44 128 GLU A C 1
ATOM 977 O O . GLU A 1 128 ? -3.918 -12.231 -3.050 1.00 96.44 128 GLU A O 1
ATOM 982 N N . ASP A 1 129 ? -5.268 -10.657 -2.177 1.00 96.94 129 ASP A N 1
ATOM 983 C CA . ASP A 1 129 ? -5.395 -9.711 -3.281 1.00 96.94 129 ASP A CA 1
ATOM 984 C C . ASP A 1 129 ? -4.385 -8.551 -3.201 1.00 96.94 129 ASP A C 1
ATOM 986 O O . ASP A 1 129 ? -4.641 -7.491 -3.756 1.00 96.94 129 ASP A O 1
ATOM 990 N N . ILE A 1 130 ? -3.239 -8.729 -2.528 1.00 98.31 130 ILE A N 1
ATOM 991 C CA . ILE A 1 130 ? -2.164 -7.722 -2.434 1.00 98.31 130 ILE A CA 1
ATOM 992 C C . ILE A 1 130 ? -1.825 -7.092 -3.796 1.00 98.31 130 ILE A C 1
ATOM 994 O O . ILE A 1 130 ? -1.608 -7.793 -4.785 1.00 98.31 130 ILE A O 1
ATOM 998 N N . HIS A 1 131 ? -1.691 -5.766 -3.824 1.00 98.19 131 HIS A N 1
ATOM 999 C CA . HIS A 1 131 ? -1.122 -5.016 -4.943 1.00 98.19 131 HIS A CA 1
ATOM 1000 C C . HIS A 1 131 ? 0.296 -4.542 -4.604 1.00 98.19 131 HIS A C 1
ATOM 1002 O O . HIS A 1 131 ? 0.480 -3.684 -3.745 1.00 98.19 131 HIS A O 1
ATOM 1008 N N . LEU A 1 132 ? 1.303 -5.049 -5.311 1.00 97.94 132 LEU A N 1
ATOM 1009 C CA . LEU A 1 132 ? 2.677 -4.556 -5.214 1.00 97.94 132 LEU A CA 1
ATOM 1010 C C . LEU A 1 132 ? 3.002 -3.652 -6.409 1.00 97.94 132 LEU A C 1
ATOM 1012 O O . LEU A 1 132 ? 2.943 -4.083 -7.567 1.00 97.94 132 LEU A O 1
ATOM 1016 N N . LEU A 1 133 ? 3.373 -2.404 -6.122 1.00 97.50 133 LEU A N 1
ATOM 1017 C CA . LEU A 1 133 ? 3.695 -1.380 -7.112 1.00 97.50 133 LEU A CA 1
ATOM 1018 C C . LEU A 1 133 ? 5.201 -1.087 -7.101 1.00 97.50 133 LEU A C 1
ATOM 1020 O O . LEU A 1 133 ? 5.714 -0.400 -6.221 1.00 97.50 133 LEU A O 1
ATOM 1024 N N . LEU A 1 134 ? 5.907 -1.596 -8.117 1.00 93.75 134 LEU A N 1
ATOM 1025 C CA . LEU A 1 134 ? 7.344 -1.389 -8.312 1.00 93.75 134 LEU A CA 1
ATOM 1026 C C . LEU A 1 134 ? 7.609 -0.578 -9.579 1.00 93.75 134 LEU A C 1
ATOM 1028 O O . LEU A 1 134 ? 7.084 -0.897 -10.648 1.00 93.75 134 LEU A O 1
ATOM 1032 N N . ASN A 1 135 ? 8.479 0.428 -9.487 1.00 92.69 135 ASN A N 1
ATOM 1033 C CA . ASN A 1 135 ? 8.851 1.225 -10.652 1.00 92.69 135 ASN A CA 1
ATOM 1034 C C . ASN A 1 135 ? 9.438 0.347 -11.776 1.00 92.69 135 ASN A C 1
ATOM 1036 O O . ASN A 1 135 ? 10.213 -0.580 -11.537 1.00 92.69 135 ASN A O 1
ATOM 1040 N N . GLY A 1 136 ? 9.045 0.631 -13.017 1.00 93.00 136 GLY A N 1
ATOM 1041 C CA . GLY A 1 136 ? 9.425 -0.143 -14.199 1.00 93.00 136 GLY A CA 1
ATOM 1042 C C . GLY A 1 136 ? 8.616 -1.426 -14.420 1.00 93.00 136 GLY A C 1
ATOM 1043 O O . GLY A 1 136 ? 8.870 -2.131 -15.399 1.00 93.00 136 GLY A O 1
ATOM 1044 N N . LYS A 1 137 ? 7.637 -1.750 -13.562 1.00 92.62 137 LYS A N 1
ATOM 1045 C CA . LYS A 1 137 ? 6.774 -2.932 -13.711 1.00 92.62 137 LYS A CA 1
ATOM 1046 C C . LYS A 1 137 ? 5.291 -2.551 -13.675 1.00 92.62 137 LYS A C 1
ATOM 1048 O O . LYS A 1 137 ? 4.912 -1.668 -12.911 1.00 92.62 137 LYS A O 1
ATOM 1053 N N . PRO A 1 138 ? 4.436 -3.227 -14.464 1.00 93.06 138 PRO A N 1
ATOM 1054 C CA . PRO A 1 138 ? 2.997 -3.194 -14.224 1.00 93.06 138 PRO A CA 1
ATOM 1055 C C . PRO A 1 138 ? 2.669 -3.678 -12.798 1.00 93.06 138 PRO A C 1
ATOM 1057 O O . PRO A 1 138 ? 3.474 -4.424 -12.228 1.00 93.06 138 PRO A O 1
ATOM 1060 N N . PRO A 1 139 ? 1.498 -3.314 -12.242 1.00 94.50 139 PRO A N 1
ATOM 1061 C CA . PRO A 1 139 ? 1.060 -3.781 -10.929 1.00 94.50 139 PRO A CA 1
ATOM 1062 C C . PRO A 1 139 ? 1.124 -5.303 -10.821 1.00 94.50 139 PRO A C 1
ATOM 1064 O O . PRO A 1 139 ? 0.652 -6.017 -11.709 1.00 94.50 139 PRO A O 1
ATOM 1067 N N . ILE A 1 140 ? 1.697 -5.794 -9.728 1.00 96.56 140 ILE A N 1
ATOM 1068 C CA . ILE A 1 140 ? 1.782 -7.224 -9.440 1.00 96.56 140 ILE A CA 1
ATOM 1069 C C . ILE A 1 140 ? 0.696 -7.529 -8.422 1.00 96.56 140 ILE A C 1
ATOM 1071 O O . ILE A 1 140 ? 0.737 -7.014 -7.307 1.00 96.56 140 ILE A O 1
ATOM 1075 N N . VAL A 1 141 ? -0.293 -8.316 -8.837 1.00 96.81 141 VAL A N 1
ATOM 1076 C CA . VAL A 1 141 ? -1.517 -8.543 -8.065 1.00 96.81 141 VAL A CA 1
ATOM 1077 C C . VAL A 1 141 ? -1.590 -9.994 -7.609 1.00 96.81 141 VAL A C 1
ATOM 1079 O O . VAL A 1 141 ? -1.422 -10.913 -8.413 1.00 96.81 141 VAL A O 1
ATOM 1082 N N . GLY A 1 142 ? -1.870 -10.180 -6.323 1.00 97.81 142 GLY A N 1
ATOM 1083 C CA . GLY A 1 142 ? -2.070 -11.473 -5.684 1.00 97.81 142 GLY A CA 1
ATOM 1084 C C . GLY A 1 142 ? -0.795 -12.082 -5.099 1.00 97.81 142 GLY A C 1
ATOM 1085 O O . GLY A 1 142 ? 0.308 -11.928 -5.637 1.00 97.81 142 GLY A O 1
ATOM 1086 N N . ARG A 1 143 ? -0.950 -12.826 -3.996 1.00 97.75 143 ARG A N 1
ATOM 1087 C CA . ARG A 1 143 ? 0.175 -13.392 -3.223 1.00 97.75 143 ARG A CA 1
ATOM 1088 C C . ARG A 1 143 ? 1.141 -14.201 -4.078 1.00 97.75 143 ARG A C 1
ATOM 1090 O O . ARG A 1 143 ? 2.346 -13.983 -4.004 1.00 97.75 143 ARG A O 1
ATOM 1097 N N . ALA A 1 144 ? 0.630 -15.107 -4.910 1.00 97.56 144 ALA A N 1
ATOM 1098 C CA . ALA A 1 144 ? 1.469 -15.976 -5.735 1.00 97.56 144 ALA A CA 1
ATOM 1099 C C . ALA A 1 144 ? 2.370 -15.180 -6.698 1.00 97.56 144 ALA A C 1
ATOM 1101 O O . ALA A 1 144 ? 3.554 -15.485 -6.833 1.00 97.56 144 ALA A O 1
ATOM 1102 N N . ALA A 1 145 ? 1.832 -14.132 -7.330 1.00 98.06 145 ALA A N 1
ATOM 1103 C CA . ALA A 1 145 ? 2.586 -13.294 -8.256 1.00 98.06 145 ALA A CA 1
ATOM 1104 C C . ALA A 1 145 ? 3.630 -12.429 -7.532 1.00 98.06 145 ALA A C 1
ATOM 1106 O O . ALA A 1 145 ? 4.743 -12.262 -8.036 1.00 98.06 145 ALA A O 1
ATOM 1107 N N . VAL A 1 146 ? 3.294 -11.914 -6.343 1.00 97.75 146 VAL A N 1
ATOM 1108 C CA . VAL A 1 146 ? 4.233 -11.154 -5.504 1.00 97.75 146 VAL A CA 1
ATOM 1109 C C . VAL A 1 146 ? 5.390 -12.034 -5.038 1.00 97.75 146 VAL A C 1
ATOM 1111 O O . VAL A 1 146 ? 6.544 -11.655 -5.237 1.00 97.75 146 VAL A O 1
ATOM 1114 N N . MET A 1 147 ? 5.105 -13.228 -4.510 1.00 96.62 147 MET A N 1
ATOM 1115 C CA . MET A 1 147 ? 6.139 -14.186 -4.096 1.00 96.62 147 MET A CA 1
ATOM 1116 C C . MET A 1 147 ? 7.062 -14.534 -5.268 1.00 96.62 147 MET A C 1
ATOM 1118 O O . MET A 1 147 ? 8.268 -14.326 -5.181 1.00 96.62 147 MET A O 1
ATOM 1122 N N . ALA A 1 148 ? 6.495 -14.912 -6.420 1.00 96.25 148 ALA A N 1
ATOM 1123 C CA . ALA A 1 148 ? 7.270 -15.234 -7.619 1.00 96.25 148 ALA A CA 1
ATOM 1124 C C . ALA A 1 148 ? 8.113 -14.055 -8.142 1.00 96.25 148 ALA A C 1
ATOM 1126 O O . ALA A 1 148 ? 9.151 -14.256 -8.777 1.00 96.25 148 ALA A O 1
ATOM 1127 N N . GLN A 1 149 ? 7.679 -12.810 -7.921 1.00 94.50 149 GLN A N 1
ATOM 1128 C CA . GLN A 1 149 ? 8.489 -11.642 -8.251 1.00 94.50 149 GLN A CA 1
ATOM 1129 C C . GLN A 1 149 ? 9.656 -11.463 -7.274 1.00 94.50 149 GLN A C 1
ATOM 1131 O O . GLN A 1 149 ? 10.753 -11.132 -7.730 1.00 94.50 149 GLN A O 1
ATOM 1136 N N . MET A 1 150 ? 9.425 -11.627 -5.972 1.00 91.94 150 MET A N 1
ATOM 1137 C CA . MET A 1 150 ? 10.448 -11.413 -4.944 1.00 91.94 150 MET A CA 1
ATOM 1138 C 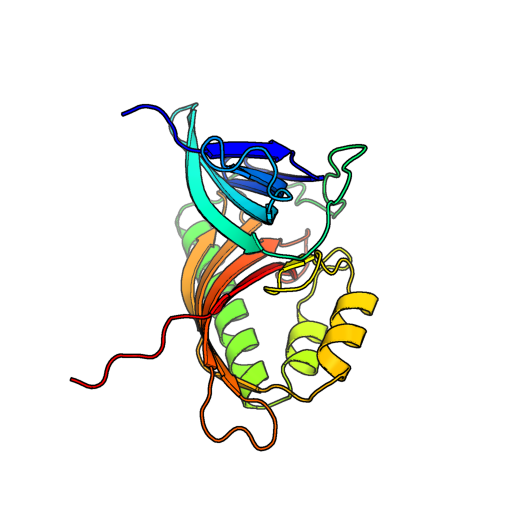C . MET A 1 150 ? 11.455 -12.567 -4.862 1.00 91.94 150 MET A C 1
ATOM 1140 O O . MET A 1 150 ? 12.619 -12.319 -4.576 1.00 91.94 150 MET A O 1
ATOM 1144 N N . ASP A 1 151 ? 11.067 -13.790 -5.227 1.00 91.38 151 ASP A N 1
ATOM 1145 C CA . ASP A 1 151 ? 11.963 -14.958 -5.273 1.00 91.38 151 ASP A CA 1
ATOM 1146 C C . ASP A 1 151 ? 13.066 -14.846 -6.343 1.00 91.38 151 ASP A C 1
ATOM 1148 O O . ASP A 1 151 ? 14.028 -15.613 -6.339 1.00 91.38 151 ASP A O 1
ATOM 1152 N N . LYS A 1 152 ? 12.974 -13.874 -7.262 1.00 91.75 152 LYS A N 1
ATOM 1153 C CA . LYS A 1 152 ? 13.988 -13.653 -8.310 1.00 91.75 152 LYS A CA 1
ATOM 1154 C C . LYS A 1 152 ? 15.342 -13.219 -7.758 1.00 91.75 152 LYS A C 1
ATOM 1156 O O . LYS A 1 152 ? 16.352 -13.425 -8.427 1.00 91.75 152 LYS A O 1
ATOM 1161 N N . ALA A 1 153 ? 15.362 -12.576 -6.594 1.00 89.06 153 ALA A N 1
ATOM 1162 C CA . ALA A 1 153 ? 16.583 -12.181 -5.910 1.00 89.06 153 ALA A CA 1
ATOM 1163 C C . ALA A 1 153 ? 16.299 -12.041 -4.408 1.00 89.06 153 ALA A C 1
ATOM 1165 O O . ALA A 1 153 ? 15.328 -11.374 -4.050 1.00 89.06 153 ALA A O 1
ATOM 1166 N N . PRO A 1 154 ? 17.138 -12.598 -3.518 1.00 91.19 154 PRO A N 1
ATOM 1167 C CA . PRO A 1 154 ? 16.957 -12.405 -2.087 1.00 91.19 154 PRO A CA 1
ATOM 1168 C C . PRO A 1 154 ? 17.297 -10.960 -1.717 1.00 91.19 154 PRO A C 1
ATOM 1170 O O . PRO A 1 154 ? 18.461 -10.588 -1.627 1.00 91.19 154 PRO A O 1
ATOM 1173 N N . LEU A 1 155 ? 16.265 -10.139 -1.547 1.00 93.75 155 LEU A N 1
ATOM 1174 C CA . LEU A 1 155 ? 16.388 -8.759 -1.092 1.00 93.75 155 LEU A CA 1
ATOM 1175 C C . LEU A 1 155 ? 16.241 -8.691 0.428 1.00 93.75 155 LEU A C 1
ATOM 1177 O O . LEU A 1 155 ? 15.476 -9.464 1.010 1.00 93.75 155 LEU A O 1
ATOM 1181 N N . TYR A 1 156 ? 16.932 -7.736 1.037 1.00 94.31 156 TYR A N 1
ATOM 1182 C CA . TYR A 1 156 ? 16.836 -7.401 2.457 1.00 94.31 156 TYR A CA 1
ATOM 1183 C C . TYR A 1 156 ? 16.347 -5.967 2.595 1.00 94.31 156 TYR A C 1
ATOM 1185 O O . TYR A 1 156 ? 16.658 -5.125 1.751 1.00 94.31 156 TYR A O 1
ATOM 1193 N N . MET A 1 157 ? 15.572 -5.705 3.637 1.00 94.19 157 MET A N 1
ATOM 1194 C CA . MET A 1 157 ? 14.941 -4.418 3.890 1.00 94.19 157 MET A CA 1
ATOM 1195 C C . MET A 1 157 ? 15.256 -3.967 5.309 1.00 94.19 157 MET A C 1
ATOM 1197 O O . MET A 1 157 ? 14.963 -4.687 6.252 1.00 94.19 157 MET A O 1
ATOM 1201 N N . HIS A 1 158 ? 15.778 -2.755 5.444 1.00 94.12 158 HIS A N 1
ATOM 1202 C CA . HIS A 1 158 ? 16.001 -2.091 6.723 1.00 94.12 158 HIS A CA 1
ATOM 1203 C C . HIS A 1 158 ? 15.180 -0.795 6.790 1.00 94.12 158 HIS A C 1
ATOM 1205 O O . HIS A 1 158 ? 14.903 -0.187 5.757 1.00 94.12 158 HIS A O 1
ATOM 1211 N N . GLY A 1 159 ? 14.778 -0.358 7.983 1.00 95.12 159 GLY A N 1
ATOM 1212 C CA . GLY A 1 159 ? 13.947 0.834 8.189 1.00 95.12 159 GLY A CA 1
ATOM 1213 C C . GLY A 1 159 ? 12.536 0.494 8.664 1.00 95.12 159 GLY A C 1
ATOM 1214 O O . GLY A 1 159 ? 12.321 -0.540 9.290 1.00 95.12 159 GLY A O 1
ATOM 1215 N N . GLY A 1 160 ? 11.561 1.369 8.406 1.00 95.69 160 GLY A N 1
ATOM 1216 C CA . GLY A 1 160 ? 10.216 1.177 8.948 1.00 95.69 160 GLY A CA 1
ATOM 1217 C C . GLY A 1 160 ? 9.296 2.390 8.827 1.00 95.69 160 GLY A C 1
ATOM 1218 O O . GLY A 1 160 ? 9.590 3.331 8.085 1.00 95.69 160 GLY A O 1
ATOM 1219 N N . PRO A 1 161 ? 8.121 2.339 9.474 1.00 98.25 161 PRO A N 1
ATOM 1220 C CA . PRO A 1 161 ? 7.142 3.420 9.424 1.00 98.25 161 PRO A CA 1
ATOM 1221 C C . PRO A 1 161 ? 7.582 4.619 10.258 1.00 98.25 161 PRO A C 1
ATOM 1223 O O . PRO A 1 161 ? 7.997 4.473 11.403 1.00 98.25 161 PRO A O 1
ATOM 1226 N N . ASP A 1 162 ? 7.383 5.816 9.711 1.00 98.12 162 ASP A N 1
ATOM 1227 C CA . ASP A 1 162 ? 7.444 7.066 10.475 1.00 98.12 162 ASP A CA 1
ATOM 1228 C C . ASP A 1 162 ? 6.079 7.382 11.094 1.00 98.12 162 ASP A C 1
ATOM 1230 O O . ASP A 1 162 ? 5.963 8.061 12.114 1.00 98.12 162 ASP A O 1
ATOM 1234 N N . THR A 1 163 ? 4.998 6.934 10.453 1.00 98.25 163 THR A N 1
ATOM 1235 C CA . THR A 1 163 ? 3.628 7.256 10.854 1.00 98.25 163 THR A CA 1
ATOM 1236 C C . THR A 1 163 ? 2.670 6.129 10.492 1.00 98.25 163 THR A C 1
ATOM 1238 O O . THR A 1 163 ? 2.799 5.490 9.450 1.00 98.25 163 THR A O 1
ATOM 1241 N N . ALA A 1 164 ? 1.664 5.938 11.348 1.00 98.56 164 ALA A N 1
ATOM 1242 C CA . ALA A 1 164 ? 0.495 5.108 11.083 1.00 98.56 164 ALA A CA 1
ATOM 1243 C C . ALA A 1 164 ? -0.790 5.925 11.266 1.00 98.56 164 ALA A C 1
ATOM 1245 O O . ALA A 1 164 ? -0.935 6.691 12.230 1.00 98.56 164 ALA A O 1
ATOM 1246 N N . ILE A 1 165 ? -1.735 5.746 10.348 1.00 98.56 165 ILE A N 1
ATOM 1247 C CA . ILE A 1 165 ? -3.070 6.349 10.372 1.00 98.56 165 ILE A CA 1
ATOM 1248 C C . ILE A 1 165 ? -4.092 5.231 10.197 1.00 98.56 165 ILE A C 1
ATOM 1250 O O . ILE A 1 165 ? -3.897 4.318 9.401 1.00 98.56 165 ILE A O 1
ATOM 1254 N N . VAL A 1 166 ? -5.172 5.291 10.970 1.00 98.19 166 VAL A N 1
ATOM 1255 C CA . VAL A 1 166 ? -6.200 4.253 11.031 1.00 98.19 166 VAL A CA 1
ATOM 1256 C C . VAL A 1 166 ? -7.567 4.916 10.916 1.00 98.19 166 VAL A C 1
ATOM 1258 O O . VAL A 1 166 ? -7.787 5.979 11.497 1.00 98.19 166 VAL A O 1
ATOM 1261 N N . ALA A 1 167 ? -8.455 4.292 10.148 1.00 97.50 167 ALA A N 1
ATOM 1262 C CA . ALA A 1 167 ? -9.859 4.662 10.030 1.00 97.50 167 ALA A CA 1
ATOM 1263 C C . ALA A 1 167 ? -10.571 4.598 11.386 1.00 97.50 167 ALA A C 1
ATOM 1265 O O . ALA A 1 167 ? -10.214 3.782 12.239 1.00 97.50 167 ALA A O 1
ATOM 1266 N N . LYS A 1 168 ? -11.651 5.361 11.560 1.00 96.31 168 LYS A N 1
ATOM 1267 C CA . LYS A 1 168 ? -12.477 5.325 12.777 1.00 96.31 168 LYS A CA 1
ATOM 1268 C C . LYS A 1 168 ? -13.003 3.930 13.118 1.00 96.31 168 LYS A C 1
ATOM 1270 O O . LYS A 1 168 ? -13.198 3.626 14.286 1.00 96.31 168 LYS A O 1
ATOM 1275 N N . SER A 1 169 ? -13.192 3.067 12.127 1.00 95.94 169 SER A N 1
ATOM 1276 C CA . SER A 1 169 ? -13.596 1.665 12.303 1.00 95.94 169 SER A CA 1
ATOM 1277 C C . SER A 1 169 ? -12.467 0.726 12.724 1.00 95.94 169 SER A C 1
ATOM 1279 O O . SER A 1 169 ? -12.722 -0.422 13.086 1.00 95.94 169 SER A O 1
ATOM 1281 N N . GLY A 1 170 ? -11.208 1.161 12.652 1.00 95.44 170 GLY A N 1
ATOM 1282 C CA . GLY A 1 170 ? -10.053 0.326 12.968 1.00 95.44 170 GLY A CA 1
ATOM 1283 C C . GLY A 1 170 ? -9.827 -0.853 12.015 1.00 95.44 170 GLY A C 1
ATOM 1284 O O . GLY A 1 170 ? -9.043 -1.741 12.340 1.00 95.44 170 GLY A O 1
ATOM 1285 N N . ASP A 1 171 ? -10.528 -0.920 10.884 1.00 96.38 171 ASP A N 1
ATOM 1286 C CA . ASP A 1 171 ? -10.478 -2.028 9.915 1.00 96.38 171 ASP A CA 1
ATOM 1287 C C . ASP A 1 171 ? -9.622 -1.716 8.680 1.00 96.38 171 ASP A C 1
ATOM 1289 O O . ASP A 1 171 ? -9.378 -2.592 7.851 1.00 96.38 171 ASP A O 1
ATOM 1293 N N . MET A 1 172 ? -9.173 -0.470 8.555 1.00 98.25 172 MET A N 1
ATOM 1294 C CA . MET A 1 172 ? -8.329 0.026 7.480 1.00 98.25 172 MET A CA 1
ATOM 1295 C C . MET A 1 172 ? -7.354 1.050 8.049 1.00 98.25 172 MET A C 1
ATOM 1297 O O . MET A 1 172 ? -7.687 1.811 8.960 1.00 98.25 172 MET A O 1
ATOM 1301 N N . GLY A 1 173 ? -6.152 1.085 7.502 1.00 98.50 173 GLY A N 1
ATOM 1302 C CA . GLY A 1 173 ? -5.167 2.099 7.817 1.00 98.50 173 GLY A CA 1
ATOM 1303 C C . GLY A 1 173 ? -4.079 2.144 6.764 1.00 98.50 173 GLY A C 1
ATOM 1304 O O . GLY A 1 173 ? -4.037 1.326 5.848 1.00 98.50 173 GLY A O 1
ATOM 1305 N N . TYR A 1 174 ? -3.188 3.109 6.894 1.00 98.88 174 TYR A N 1
ATOM 1306 C CA . TYR A 1 174 ? -1.991 3.170 6.081 1.00 98.88 174 TYR A CA 1
ATOM 1307 C C . TYR A 1 174 ? -0.809 3.634 6.915 1.00 98.88 174 TYR A C 1
ATOM 1309 O O . TYR A 1 174 ? -0.954 4.315 7.936 1.00 98.88 174 TYR A O 1
ATOM 1317 N N . THR A 1 175 ? 0.364 3.249 6.453 1.00 98.88 175 THR A N 1
ATOM 1318 C CA . THR A 1 175 ? 1.645 3.657 7.001 1.00 98.88 175 THR A CA 1
ATOM 1319 C C . THR A 1 175 ? 2.495 4.251 5.893 1.00 98.88 175 THR A C 1
ATOM 1321 O O . THR A 1 175 ? 2.313 3.954 4.708 1.00 98.88 175 THR A O 1
ATOM 1324 N N . TYR A 1 176 ? 3.408 5.129 6.278 1.00 98.50 176 TYR A N 1
ATOM 1325 C CA . TYR A 1 176 ? 4.424 5.652 5.381 1.00 98.50 176 TYR A CA 1
ATOM 1326 C C . TYR A 1 176 ? 5.720 5.871 6.145 1.00 98.50 176 TYR A C 1
ATOM 1328 O O . TYR A 1 176 ? 5.721 6.077 7.363 1.00 98.50 176 TYR A O 1
ATOM 1336 N N . GLY A 1 177 ? 6.822 5.826 5.412 1.00 97.81 177 GLY A N 1
ATOM 1337 C CA . GLY A 1 177 ? 8.146 6.032 5.968 1.00 97.81 177 GLY A CA 1
ATOM 1338 C C . GLY A 1 177 ? 9.226 5.801 4.929 1.00 97.81 177 GLY A C 1
ATOM 1339 O O . GLY A 1 177 ? 9.022 6.008 3.721 1.00 97.81 177 GLY A O 1
ATOM 1340 N N . THR A 1 178 ? 10.383 5.356 5.406 1.00 96.69 178 THR A N 1
ATOM 1341 C CA . THR A 1 178 ? 11.538 5.067 4.560 1.00 96.69 178 THR A CA 1
ATOM 1342 C C . THR A 1 178 ? 12.102 3.691 4.844 1.00 96.69 178 THR A C 1
ATOM 1344 O O . THR A 1 178 ? 12.150 3.253 5.993 1.00 96.69 178 THR A O 1
ATOM 1347 N N . ILE A 1 179 ? 12.551 3.038 3.779 1.00 96.00 179 ILE A N 1
ATOM 1348 C CA . ILE A 1 179 ? 13.262 1.766 3.843 1.00 96.00 179 ILE A CA 1
ATOM 1349 C C . ILE A 1 179 ? 14.505 1.828 2.967 1.00 96.00 179 ILE A C 1
ATOM 1351 O O . ILE A 1 179 ? 14.527 2.510 1.944 1.00 96.00 179 ILE A O 1
ATOM 1355 N N . GLU A 1 180 ? 15.515 1.072 3.350 1.00 95.56 180 GLU A N 1
ATOM 1356 C CA . GLU A 1 180 ? 16.706 0.789 2.567 1.00 95.56 180 GLU A CA 1
ATOM 1357 C C . GLU A 1 180 ? 16.593 -0.651 2.070 1.00 95.56 180 GLU A C 1
ATOM 1359 O O . GLU A 1 180 ? 16.355 -1.566 2.860 1.00 95.56 180 GLU A O 1
ATOM 1364 N N . VAL A 1 181 ? 16.727 -0.865 0.760 1.00 94.25 181 VAL A N 1
ATOM 1365 C CA . VAL A 1 181 ? 16.681 -2.209 0.170 1.00 94.25 181 VAL A CA 1
ATOM 1366 C C . VAL A 1 181 ? 18.058 -2.590 -0.347 1.00 94.25 181 VAL A C 1
ATOM 1368 O O . VAL A 1 181 ? 18.630 -1.905 -1.200 1.00 94.25 181 VAL A O 1
ATOM 1371 N N . THR A 1 182 ? 18.561 -3.723 0.132 1.00 94.12 182 THR A N 1
ATOM 1372 C CA . THR A 1 182 ? 19.865 -4.275 -0.237 1.00 94.12 182 THR A CA 1
ATOM 1373 C C . THR A 1 182 ? 19.678 -5.549 -1.050 1.00 94.12 182 THR A C 1
ATOM 1375 O O . THR A 1 182 ? 19.013 -6.491 -0.616 1.00 94.12 182 THR A O 1
ATOM 1378 N N . ALA A 1 183 ? 20.277 -5.587 -2.240 1.00 91.81 183 ALA A N 1
ATOM 1379 C CA . ALA A 1 183 ? 20.373 -6.800 -3.046 1.00 91.81 183 ALA A CA 1
ATOM 1380 C C . ALA A 1 183 ? 21.676 -7.560 -2.738 1.00 91.81 183 ALA A C 1
ATOM 1382 O O . ALA A 1 183 ? 22.647 -6.954 -2.272 1.00 91.81 183 ALA A O 1
ATOM 1383 N N . PRO A 1 184 ? 21.757 -8.867 -3.040 1.00 86.19 184 PRO A N 1
ATOM 1384 C CA . PRO A 1 184 ? 22.983 -9.627 -2.842 1.00 86.19 184 PRO A CA 1
ATOM 1385 C C . PRO A 1 184 ? 24.105 -9.028 -3.685 1.00 86.19 184 PRO A C 1
ATOM 1387 O O . PRO A 1 184 ? 23.918 -8.768 -4.874 1.00 86.19 184 PRO A O 1
ATOM 1390 N N . ASN A 1 185 ? 25.277 -8.842 -3.079 1.00 86.81 185 ASN A N 1
ATOM 1391 C CA . ASN A 1 185 ? 26.457 -8.248 -3.717 1.00 86.81 185 ASN A CA 1
ATOM 1392 C C . ASN A 1 185 ? 26.293 -6.777 -4.150 1.00 86.81 185 ASN A C 1
ATOM 1394 O O . ASN A 1 185 ? 27.135 -6.269 -4.892 1.00 86.81 185 ASN A O 1
ATOM 1398 N N . ALA A 1 186 ? 25.240 -6.078 -3.711 1.00 88.12 186 ALA A N 1
ATOM 1399 C CA . ALA A 1 186 ? 25.140 -4.639 -3.917 1.00 88.12 186 ALA A CA 1
ATOM 1400 C C . ALA A 1 186 ? 26.204 -3.915 -3.079 1.00 88.12 186 ALA A C 1
ATOM 1402 O O . ALA A 1 186 ? 26.400 -4.222 -1.905 1.00 88.12 186 ALA A O 1
ATOM 1403 N N . THR A 1 187 ? 26.890 -2.939 -3.676 1.00 86.62 187 THR A N 1
ATOM 1404 C CA . THR A 1 187 ? 27.900 -2.129 -2.975 1.00 86.62 187 THR A CA 1
ATOM 1405 C C . THR A 1 187 ? 27.280 -1.105 -2.030 1.00 86.62 187 THR A C 1
ATOM 1407 O O . THR A 1 187 ? 27.948 -0.653 -1.106 1.00 86.62 187 THR A O 1
ATOM 1410 N N . GLN A 1 188 ? 26.029 -0.712 -2.280 1.00 89.50 188 GLN A N 1
ATOM 1411 C CA . GLN A 1 188 ? 25.257 0.219 -1.461 1.00 89.50 188 GLN A CA 1
ATOM 1412 C C . GLN A 1 188 ? 23.770 -0.170 -1.497 1.00 89.50 188 GLN A C 1
ATOM 1414 O O . GLN A 1 188 ? 23.312 -0.684 -2.527 1.00 89.50 188 GLN A O 1
ATOM 1419 N N . PRO A 1 189 ? 23.020 0.072 -0.408 1.00 92.69 189 PRO A N 1
ATOM 1420 C CA . PRO A 1 189 ? 21.568 -0.039 -0.423 1.00 92.69 189 PRO A CA 1
ATOM 1421 C C . PRO A 1 189 ? 20.944 1.013 -1.346 1.00 92.69 189 PRO A C 1
ATOM 1423 O O . PRO A 1 189 ? 21.565 2.019 -1.698 1.00 92.69 189 PRO A O 1
ATOM 1426 N N . VAL A 1 190 ? 19.688 0.787 -1.726 1.00 92.81 190 VAL A N 1
ATOM 1427 C CA . VAL A 1 190 ? 18.858 1.793 -2.394 1.00 92.81 190 VAL A CA 1
ATOM 1428 C C . VAL A 1 190 ? 17.804 2.293 -1.412 1.00 92.81 190 VAL A C 1
ATOM 1430 O O . VAL A 1 190 ? 17.013 1.499 -0.902 1.00 92.81 190 VAL A O 1
ATOM 1433 N N . ASP A 1 191 ? 17.774 3.604 -1.184 1.00 95.00 191 ASP A N 1
ATOM 1434 C CA . ASP A 1 191 ? 16.781 4.261 -0.332 1.00 95.00 191 ASP A CA 1
ATOM 1435 C C . ASP A 1 191 ? 15.433 4.371 -1.056 1.00 95.00 191 ASP A C 1
ATOM 1437 O O . ASP A 1 191 ? 15.357 4.821 -2.203 1.00 95.00 191 ASP A O 1
ATOM 1441 N N . TYR A 1 192 ? 14.346 4.066 -0.355 1.00 95.19 192 TYR A N 1
ATOM 1442 C CA . TYR A 1 192 ? 12.975 4.262 -0.814 1.00 95.19 192 TYR A CA 1
ATOM 1443 C C . TYR A 1 192 ? 12.176 5.067 0.208 1.00 95.19 192 TYR A C 1
ATOM 1445 O O . TYR A 1 192 ? 12.391 4.978 1.417 1.00 95.19 192 TYR A O 1
ATOM 1453 N N . THR A 1 193 ? 11.209 5.837 -0.285 1.00 96.00 193 THR A N 1
ATOM 1454 C CA . THR A 1 193 ? 10.030 6.195 0.509 1.00 96.00 193 THR A CA 1
ATOM 1455 C C . THR A 1 193 ? 8.894 5.274 0.106 1.00 96.00 193 THR A C 1
ATOM 1457 O O . THR A 1 193 ? 8.811 4.875 -1.061 1.00 96.00 193 THR A O 1
ATOM 1460 N N . TYR A 1 194 ? 8.039 4.917 1.053 1.00 97.44 194 TYR A N 1
ATOM 1461 C CA . TYR A 1 194 ? 6.940 4.007 0.782 1.00 97.44 194 TYR A CA 1
ATOM 1462 C C . TYR A 1 194 ? 5.627 4.503 1.374 1.00 97.44 194 TYR A C 1
ATOM 1464 O O . TYR A 1 194 ? 5.602 5.276 2.335 1.00 97.44 194 TYR A O 1
ATOM 1472 N N . VAL A 1 195 ? 4.542 3.982 0.809 1.00 98.56 195 VAL A N 1
ATOM 1473 C CA . VAL A 1 195 ? 3.215 3.966 1.421 1.00 98.56 195 VAL A CA 1
ATOM 1474 C C . VAL A 1 195 ? 2.696 2.534 1.381 1.00 98.56 195 VAL A C 1
ATOM 1476 O O . VAL A 1 195 ? 2.723 1.880 0.338 1.00 98.56 195 VAL A O 1
ATOM 1479 N N . ARG A 1 196 ? 2.202 2.056 2.522 1.00 98.75 196 ARG A N 1
ATOM 1480 C CA . ARG A 1 196 ? 1.582 0.739 2.667 1.00 98.75 196 ARG A CA 1
ATOM 1481 C C . ARG A 1 196 ? 0.158 0.908 3.158 1.00 98.75 196 ARG A C 1
ATOM 1483 O O . ARG A 1 196 ? -0.085 1.596 4.146 1.00 98.75 196 ARG A O 1
ATOM 1490 N N . ILE A 1 197 ? -0.782 0.275 2.473 1.00 98.88 197 ILE A N 1
ATOM 1491 C CA . ILE A 1 197 ? -2.194 0.263 2.848 1.00 98.88 197 ILE A CA 1
ATOM 1492 C C . ILE A 1 197 ? -2.501 -1.086 3.476 1.00 98.88 197 ILE A C 1
ATOM 1494 O O . ILE A 1 197 ? -2.209 -2.140 2.908 1.00 98.88 197 ILE A O 1
ATOM 1498 N N . TRP A 1 198 ? -3.120 -1.035 4.645 1.00 98.81 198 TRP A N 1
ATOM 1499 C CA . TRP A 1 198 ? -3.412 -2.178 5.486 1.00 98.81 198 TRP A CA 1
ATOM 1500 C C . TRP A 1 198 ? -4.912 -2.292 5.719 1.00 98.81 198 TRP A C 1
ATOM 1502 O O . TRP A 1 198 ? -5.619 -1.298 5.899 1.00 98.81 198 TRP A O 1
ATOM 1512 N N . ARG A 1 199 ? -5.390 -3.529 5.783 1.00 97.62 199 ARG A N 1
ATOM 1513 C CA . ARG A 1 199 ? -6.751 -3.859 6.205 1.00 97.62 199 ARG A CA 1
ATOM 1514 C C . ARG A 1 199 ? -6.714 -4.840 7.361 1.00 97.62 199 ARG A C 1
ATOM 1516 O O . ARG A 1 199 ? -5.789 -5.637 7.460 1.00 97.62 199 ARG A O 1
ATOM 1523 N N . ARG A 1 200 ? -7.725 -4.824 8.217 1.00 96.31 200 ARG A N 1
ATOM 1524 C CA . ARG A 1 200 ? -7.875 -5.776 9.320 1.00 96.31 200 ARG A CA 1
ATOM 1525 C C . ARG A 1 200 ? -9.233 -6.463 9.204 1.00 96.31 200 ARG A C 1
ATOM 1527 O O . ARG A 1 200 ? -10.235 -5.883 9.632 1.00 96.31 200 ARG A O 1
ATOM 1534 N N . PRO A 1 201 ? -9.294 -7.661 8.593 1.00 93.62 201 PRO A N 1
ATOM 1535 C CA . PRO A 1 201 ? -10.526 -8.435 8.549 1.00 93.62 201 PRO A CA 1
ATOM 1536 C C . PRO A 1 201 ? -11.032 -8.778 9.957 1.00 93.62 201 PRO A C 1
ATOM 1538 O O . PRO A 1 201 ? -10.279 -8.787 10.933 1.00 93.62 201 PRO A O 1
ATOM 1541 N N . ALA A 1 202 ? -12.328 -9.055 10.079 1.00 89.25 202 ALA A N 1
ATOM 1542 C CA . ALA A 1 202 ? -12.955 -9.302 11.374 1.00 89.25 202 ALA A CA 1
ATOM 1543 C C . ALA A 1 202 ? -12.346 -10.518 12.097 1.00 89.25 202 ALA A C 1
ATOM 1545 O O . ALA A 1 202 ? -12.474 -11.651 11.631 1.00 89.25 202 ALA A O 1
ATOM 1546 N N . GLY A 1 203 ? -11.752 -10.276 13.270 1.00 83.94 203 GLY A N 1
ATOM 1547 C CA . GLY A 1 203 ? -11.112 -11.309 14.091 1.00 83.94 203 GLY A CA 1
ATOM 1548 C C . GLY A 1 203 ? -9.721 -11.731 13.611 1.00 83.94 203 GLY A C 1
ATOM 1549 O O . GLY A 1 203 ? -9.168 -12.688 14.146 1.00 83.94 203 GLY A O 1
ATOM 1550 N N . GLU A 1 204 ? -9.154 -11.036 12.625 1.00 90.56 204 GLU A N 1
ATOM 1551 C CA . GLU A 1 204 ? -7.848 -11.343 12.045 1.00 90.56 204 GLU A CA 1
ATOM 1552 C C . GLU A 1 204 ? -6.809 -10.257 12.362 1.00 90.56 204 GLU A C 1
ATOM 1554 O O . GLU A 1 204 ? -7.127 -9.153 12.815 1.00 90.56 204 GLU A O 1
ATOM 1559 N N . ALA A 1 205 ? -5.539 -10.585 12.121 1.00 95.75 205 ALA A N 1
ATOM 1560 C CA . ALA A 1 205 ? -4.449 -9.618 12.137 1.00 95.75 205 ALA A CA 1
ATOM 1561 C C . ALA A 1 205 ? -4.529 -8.653 10.939 1.00 95.75 205 ALA A C 1
ATOM 1563 O O . ALA A 1 205 ? -5.241 -8.890 9.960 1.00 95.75 205 ALA A O 1
ATOM 1564 N N . TRP A 1 206 ? -3.770 -7.559 11.016 1.00 98.31 206 TRP A N 1
ATOM 1565 C CA . TRP A 1 206 ? -3.557 -6.663 9.884 1.00 98.31 206 TRP A CA 1
ATOM 1566 C C . TRP A 1 206 ? -2.955 -7.418 8.693 1.00 98.31 206 TRP A C 1
ATOM 1568 O O . TRP A 1 206 ? -2.015 -8.197 8.840 1.00 98.31 206 TRP A O 1
ATOM 1578 N N . GLN A 1 207 ? -3.496 -7.144 7.513 1.00 98.62 207 GLN A N 1
ATOM 1579 C CA . GLN A 1 207 ? -3.063 -7.665 6.229 1.00 98.62 207 GLN A CA 1
ATOM 1580 C C . GLN A 1 207 ? -2.659 -6.504 5.321 1.00 98.62 207 GLN A C 1
ATOM 1582 O O . GLN A 1 207 ? -3.397 -5.525 5.183 1.00 98.62 207 GLN A O 1
ATOM 1587 N N . LEU A 1 208 ? -1.500 -6.620 4.684 1.00 98.75 208 LEU A N 1
ATOM 1588 C CA . LEU A 1 208 ? -0.992 -5.665 3.711 1.00 98.75 208 LEU A CA 1
ATOM 1589 C C . LEU A 1 208 ? -1.781 -5.816 2.406 1.00 98.75 208 LEU A C 1
ATOM 1591 O O . LEU A 1 208 ? -1.725 -6.868 1.773 1.00 98.75 208 LEU A O 1
ATOM 1595 N N . ALA A 1 209 ? -2.528 -4.784 2.023 1.00 98.62 209 ALA A N 1
ATOM 1596 C CA . ALA A 1 209 ? -3.404 -4.778 0.850 1.00 98.62 209 ALA A CA 1
ATOM 1597 C C . ALA A 1 209 ? -2.759 -4.096 -0.367 1.00 98.62 209 ALA A C 1
ATOM 1599 O O . ALA A 1 209 ? -2.986 -4.514 -1.502 1.00 98.62 209 ALA A O 1
ATOM 1600 N N . LEU A 1 210 ? -1.917 -3.083 -0.145 1.00 98.81 210 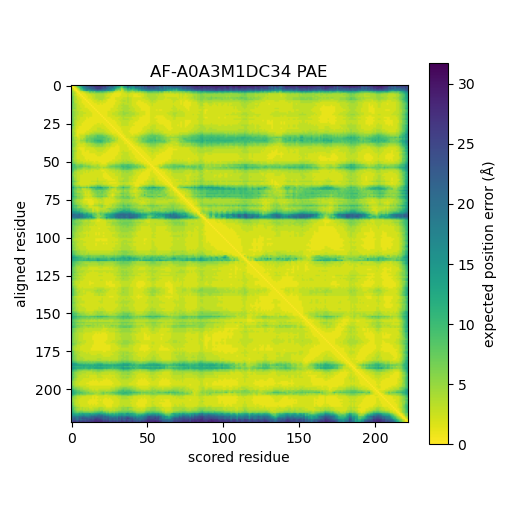LEU A N 1
ATOM 1601 C CA . LEU A 1 210 ? -1.119 -2.452 -1.194 1.00 98.81 210 LEU A CA 1
ATOM 1602 C C . LEU A 1 210 ? 0.222 -1.983 -0.633 1.00 98.81 210 LEU A C 1
ATOM 1604 O O . LEU A 1 210 ? 0.268 -1.433 0.465 1.00 98.81 210 LEU A O 1
ATOM 1608 N N . ASP A 1 211 ? 1.290 -2.146 -1.407 1.00 98.56 211 ASP A N 1
ATOM 1609 C CA . ASP A 1 211 ? 2.602 -1.555 -1.131 1.00 98.56 211 ASP A CA 1
ATOM 1610 C C . ASP A 1 211 ? 3.125 -0.828 -2.378 1.00 98.56 211 ASP A C 1
ATOM 1612 O O . ASP A 1 211 ? 3.169 -1.400 -3.474 1.00 98.56 211 ASP A O 1
ATOM 1616 N N . ILE A 1 212 ? 3.498 0.440 -2.208 1.00 98.31 212 ILE A N 1
ATOM 1617 C CA . ILE A 1 212 ? 4.223 1.233 -3.197 1.00 98.31 212 ILE A CA 1
ATOM 1618 C C . ILE A 1 212 ? 5.510 1.765 -2.572 1.00 98.31 212 ILE A C 1
ATOM 1620 O O . ILE A 1 212 ? 5.484 2.425 -1.535 1.00 98.31 212 ILE A O 1
ATOM 1624 N N . ALA A 1 213 ? 6.630 1.551 -3.261 1.00 94.44 213 ALA A N 1
ATOM 1625 C CA . ALA A 1 213 ? 7.928 2.097 -2.886 1.00 94.44 213 ALA A CA 1
ATOM 1626 C C . ALA A 1 213 ? 8.532 2.873 -4.064 1.00 94.44 213 ALA A C 1
ATOM 1628 O O . ALA A 1 213 ? 8.656 2.353 -5.177 1.00 94.44 213 ALA A O 1
ATOM 1629 N N . ILE A 1 214 ? 8.922 4.124 -3.817 1.00 93.31 214 ILE A N 1
ATOM 1630 C CA . ILE A 1 214 ? 9.529 5.012 -4.813 1.00 93.31 214 ILE A CA 1
ATOM 1631 C C . ILE A 1 214 ? 10.987 5.261 -4.415 1.00 93.31 214 ILE A C 1
ATOM 1633 O O . ILE A 1 214 ? 11.236 5.692 -3.283 1.00 93.31 214 ILE A O 1
ATOM 1637 N N . PRO A 1 215 ? 11.955 4.991 -5.313 1.00 92.00 215 PRO A N 1
ATOM 1638 C CA . PRO A 1 215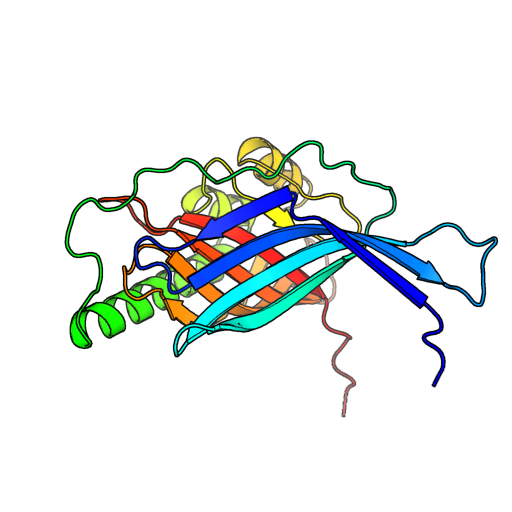 ? 13.360 5.203 -5.009 1.00 92.00 215 PRO A CA 1
ATOM 1639 C C . PRO A 1 215 ? 13.610 6.684 -4.747 1.00 92.00 215 PRO A C 1
ATOM 1641 O O . PRO A 1 215 ? 13.157 7.560 -5.491 1.00 92.00 215 PRO A O 1
ATOM 1644 N N . ARG A 1 216 ? 14.352 6.969 -3.684 1.00 88.38 216 ARG A N 1
ATOM 1645 C CA . ARG A 1 216 ? 14.809 8.317 -3.379 1.00 88.38 216 ARG A CA 1
ATOM 1646 C C . ARG A 1 216 ? 16.047 8.621 -4.222 1.00 88.38 216 ARG A C 1
ATOM 1648 O O . ARG A 1 216 ? 16.870 7.735 -4.453 1.00 88.38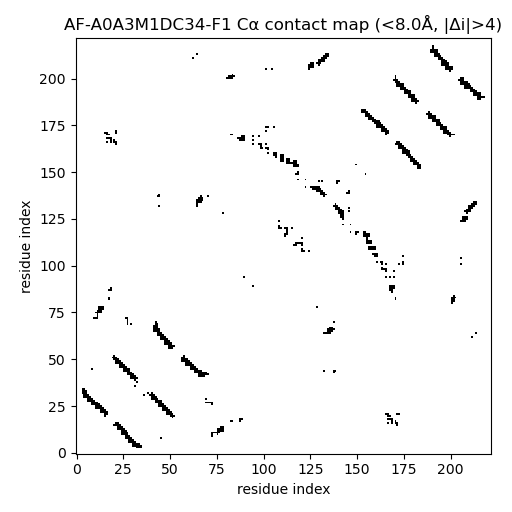 216 ARG A O 1
ATOM 1655 N N . PRO A 1 217 ? 16.218 9.871 -4.681 1.00 78.88 217 PRO A N 1
ATOM 1656 C CA . PRO A 1 217 ? 17.484 10.290 -5.259 1.00 78.88 217 PRO A CA 1
ATOM 1657 C C . PRO A 1 217 ? 18.623 10.028 -4.262 1.00 78.88 217 PRO A C 1
ATOM 1659 O O . PRO A 1 217 ? 18.397 10.204 -3.058 1.00 78.88 217 PRO A O 1
ATOM 1662 N N . PRO A 1 218 ? 19.834 9.673 -4.731 1.00 68.44 218 PRO A N 1
ATOM 1663 C CA . PRO A 1 218 ? 20.987 9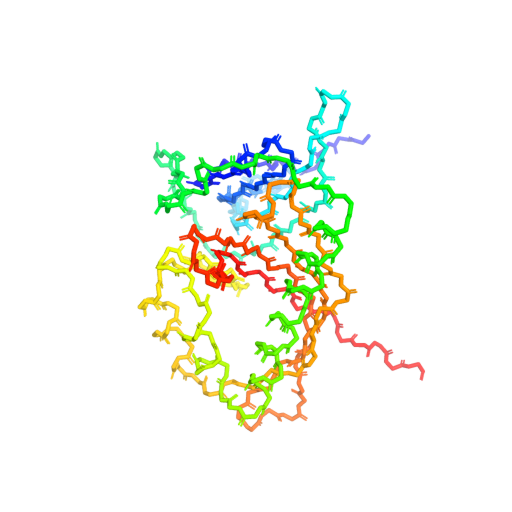.505 -3.858 1.00 68.44 218 PRO A CA 1
ATOM 1664 C C . PRO A 1 218 ? 21.153 10.733 -2.965 1.00 68.44 218 PRO A C 1
ATOM 1666 O O . PRO A 1 218 ? 21.030 11.874 -3.433 1.00 68.44 218 PRO A O 1
ATOM 1669 N N . ARG A 1 219 ? 21.420 10.513 -1.675 1.00 60.47 219 ARG A N 1
ATOM 1670 C CA . ARG A 1 219 ? 21.715 11.603 -0.746 1.00 60.47 219 ARG A CA 1
ATOM 1671 C C . ARG A 1 219 ? 22.951 12.326 -1.289 1.00 60.47 219 ARG A C 1
ATOM 1673 O O . ARG A 1 219 ? 24.015 11.726 -1.380 1.00 60.47 219 ARG A O 1
ATOM 1680 N N . LYS A 1 220 ? 22.810 13.592 -1.704 1.00 50.59 220 LYS A N 1
ATOM 1681 C CA . LYS A 1 220 ? 23.979 14.405 -2.065 1.00 50.59 220 LYS A CA 1
ATOM 1682 C C . LYS A 1 220 ? 24.857 14.488 -0.818 1.00 50.59 220 LYS A C 1
ATOM 1684 O O . LYS A 1 220 ? 24.377 14.959 0.215 1.00 50.59 220 LYS A O 1
ATOM 1689 N N . GLU A 1 221 ? 26.085 13.987 -0.903 1.00 51.41 221 GLU A N 1
ATOM 1690 C CA . GLU A 1 221 ? 27.083 14.194 0.145 1.00 51.41 221 GLU A CA 1
ATOM 1691 C C . GLU A 1 221 ? 27.230 15.708 0.371 1.00 51.41 221 GLU A C 1
ATOM 1693 O O . GLU A 1 221 ? 27.228 16.487 -0.588 1.00 51.41 221 GLU A O 1
ATOM 1698 N N . LYS A 1 222 ? 27.216 16.121 1.642 1.00 39.66 222 LYS A N 1
ATOM 1699 C CA . LYS A 1 222 ? 27.423 17.514 2.051 1.00 39.66 222 LYS A CA 1
ATOM 1700 C C . LYS A 1 222 ? 28.907 17.831 2.100 1.00 39.66 222 LYS A C 1
ATOM 1702 O O . LYS A 1 222 ? 29.653 16.956 2.588 1.00 39.66 222 LYS A O 1
#

Foldseek 3Di:
DPDQKDKDWDFQEKEAALLRFKIKTKTKMWMAGNVCNPDHIWMWMKMWIWGQDPNDIDTPDIDIATADDDDDRPDYDYDDFAHDPDDQFDDPVVQVVLFVQVQVLFVVLQVVLAVFFNLVSQLVAADQQEWEGDHHDDIQTGNVSVSVVSVVFRKGKHDTFPGKDADRRSFKIKTWDKIWIDTVPDPGTWIWTKMWIWGAHHPGGIHTRYIDIDTDDPDPDD

Mean predicted aligned error: 4.5 Å

Radius of gyration: 18.23 Å; Cα contacts (8 Å, |Δi|>4): 498; chains: 1; bounding box: 48×45×56 Å

Nearest PDB structures (foldseek):
  2bng-assembly1_C-2  TM=6.365E-01  e=2.440E-03  Mycobacterium tuberculosis H37Rv
  2bng-assembly1_B  TM=6.351E-01  e=3.574E-03  Mycobacterium tuberculosis H37Rv
  3a76-assembly1_A  TM=5.983E-01  e=2.577E-03  Sphingomonas paucimobilis
  7c5x-assembly1_B  TM=3.016E-01  e=3.861E-05  Bigelowiella natans
  8pzk-assembly1_A  TM=5.788E-01  e=1.187E-02  Gloeocapsa sp. PCC 7428

Sequence (222 aa):
PENEAALTWVPAVADVSTAGDLGWTAGPWTLRMKNQPKAPPLYGQYVSIWRHVDSTWELAADLGIMYGKETRVDSVVTPAYRRPTGKVVLDEDELKAARHSLFATDSAFSDAGDSVTMVAAYAKVMAEDIHLLLNGKPPIVGRAAVMAQMDKAPLYMHGGPDTAIVAKSGDMGYTYGTIEVTAPNATQPVDYTYVRIWRRPAGEAWQLALDIAIPRPPRKEK

Solvent-accessible surface area (backbone atoms only — not comparable to full-atom values): 11873 Å² total; per-residue (Å²): 132,84,77,58,53,49,78,47,72,51,63,32,32,43,49,65,28,86,51,64,36,28,34,40,37,30,24,40,32,41,40,39,47,63,87,43,77,85,57,81,67,47,24,26,42,39,41,38,34,34,34,50,53,97,95,38,82,42,84,73,46,76,49,73,39,47,23,94,58,90,71,89,71,94,60,69,43,62,85,89,73,57,67,69,92,64,78,45,63,56,54,72,69,55,45,53,50,44,27,51,51,51,39,53,49,48,34,53,43,25,51,36,7,56,80,39,42,34,52,68,30,47,74,76,34,55,27,72,73,17,36,42,44,45,66,70,43,74,76,34,61,22,47,71,51,43,46,64,58,39,71,76,51,71,34,32,28,43,59,34,61,76,48,51,47,56,28,54,36,59,35,27,33,39,36,32,35,43,37,35,42,35,52,79,92,52,93,63,64,47,49,26,39,37,44,37,35,34,34,28,40,57,96,53,68,70,21,38,40,32,40,38,52,47,77,50,77,80,81,76,83,130